Protein AF-A0A3C0TNF0-F1 (afdb_monomer)

Solvent-accessible surface area (backbone atoms only — not comparable to full-atom values): 18730 Å² total; per-residue (Å²): 136,81,62,74,70,63,64,58,60,58,37,74,55,38,52,42,43,53,38,39,49,53,53,44,69,65,64,70,86,68,88,58,66,47,87,30,51,55,50,75,65,44,59,66,71,57,41,68,71,76,40,62,67,63,32,45,40,51,48,54,82,39,88,80,59,25,35,91,81,64,51,79,45,33,47,36,52,34,24,51,52,41,6,62,68,67,65,32,75,41,35,42,85,32,64,74,20,42,46,49,38,36,25,27,56,43,41,42,74,40,41,68,70,38,32,29,38,31,40,63,81,52,57,72,40,47,58,52,10,33,64,74,27,43,33,39,77,44,75,45,70,45,46,70,40,83,87,78,72,38,76,60,37,48,40,61,66,56,50,49,54,51,47,69,75,40,69,77,34,50,31,39,39,42,53,38,32,32,98,70,20,36,21,38,47,47,48,62,43,40,54,57,39,48,76,62,71,24,40,38,37,34,45,18,41,75,34,73,63,26,78,46,37,91,91,39,42,84,31,56,48,84,34,61,37,38,32,37,26,18,20,31,33,76,80,50,74,21,44,86,39,14,15,37,32,35,31,34,79,79,89,50,61,68,64,45,37,51,54,40,42,53,73,72,46,68,94,77,57,55,44,55,34,48,30,25,45,35,49,27,44,22,45,40,65,75,42,25,47,65,55,45,56,52,46,41,50,52,33,51,55,47,42,56,55,45,49,70,38,88,36,37,40,51,66,52,54,69,60,38,41,76,71,61,28,65,36,38,38,61,71,42,84,44,69,47,44,65,65,65,79,44,52,70,66,56,53,54,48,46,49,65,71,79,70,110

Secondary structure (DSSP, 8-state):
---HHHHHHHTT--HHHHHHHHHHHTT----SS-TTGGGTSS-HHHHHHH-THHHHS---SBTTTB-TTS--SHHHHHHHHHHHHHT-SEEEEESSHHHHHHHHHHHHH--TT-EEEEETT--HHHHHHHHHHT-EEEEEPPPEETTTTEE----HHHHHHHHHH-TT--EEEEESS-TTSEE--HHHHHHHHHTTT-EEEEE-TT-TTGGG-TTSPPPHHHHT-SEEEE-HHHHSSPPTT-EEEEE-SSSS-HHHHHHHHHHHS-SS--HHHHHHHHHHHHHHHHHHHHHHHHHHHHHHHHHHHHHTSTT-EE--HHHHHHTT-SEE-TT---EE-GGGT--HHHHHHHHHHH--

Sequence (356 aa):
MTLPSQLEDEQFRTPLFDAMVNLAESRKVSFHTPGHKSGKGISTRFRKFVGPRIFSIDLTTLDEVDSLQNPSGVIKEAQELAARACGADRSYFLVNGTTVGNHAMVASATGPGDRVLVARNCHRSVLTGLIVSGAQPVFFHPVFDHDLKLTLNVTLEAVTAALDAHPDAKALLVTSPNYYGLCADLPKIISSAHGRGMVVLVDEAHGPHLKFHPKLPRCALDAGADLCVQSTHKIVGGMTQASMLHAREGRVDVDDITNTLKLLQTTSPSYILMASLDLARMQMATEGKKLLDKTIKLAEDARTKIRAIPGLACFATEQARAAGMADMDVTKLTITVSGLGLSGYQVSQILNTDYD

Nearest PDB structures (foldseek):
  6q6i-assembly1_A  TM=8.746E-01  e=2.126E-19  Pseudomonas aeruginosa
  7p9b-assembly1_A  TM=8.162E-01  e=1.904E-19  Providencia stuartii
  3n75-assembly1_A  TM=8.298E-01  e=4.115E-19  Escherichia coli K-12
  4lnj-assembly1_A  TM=6.694E-01  e=2.064E-10  Escherichia coli WV_060327
  3wlx-assembly1_B  TM=6.554E-01  e=3.061E-09  Escherichia coli K-12

pLDDT: mean 94.59, std 9.02, range [29.3, 98.88]

Structure (mmCIF, N/CA/C/O backbone):
data_AF-A0A3C0TNF0-F1
#
_entry.id   AF-A0A3C0TNF0-F1
#
loop_
_atom_site.group_PDB
_atom_site.id
_atom_site.type_symbol
_atom_site.label_atom_id
_atom_site.label_alt_id
_atom_site.label_comp_id
_atom_site.label_asym_id
_atom_site.label_entity_id
_atom_site.label_seq_id
_atom_site.pdbx_PDB_ins_code
_atom_site.Cartn_x
_atom_site.Cartn_y
_atom_site.Cartn_z
_atom_site.occupancy
_atom_site.B_iso_or_equiv
_atom_site.auth_seq_id
_atom_site.auth_comp_id
_atom_site.auth_asym_id
_atom_site.auth_atom_id
_atom_site.pdbx_PDB_model_num
ATOM 1 N N . MET A 1 1 ? -30.176 1.052 -8.797 1.00 33.81 1 MET A N 1
ATOM 2 C CA . MET A 1 1 ? -29.362 1.830 -9.753 1.00 33.81 1 MET A CA 1
ATOM 3 C C . MET A 1 1 ? -29.226 3.238 -9.206 1.00 33.81 1 MET A C 1
ATOM 5 O O . MET A 1 1 ? -30.093 4.067 -9.438 1.00 33.81 1 MET A O 1
ATOM 9 N N . THR A 1 2 ? -28.202 3.481 -8.398 1.00 29.30 2 THR A N 1
ATOM 10 C CA . THR A 1 2 ? -27.793 4.831 -7.996 1.00 29.30 2 THR A CA 1
ATOM 11 C C . THR A 1 2 ? -27.058 5.473 -9.172 1.00 29.30 2 THR A C 1
ATOM 13 O O . THR A 1 2 ? -26.280 4.807 -9.854 1.00 29.30 2 THR A O 1
ATOM 16 N N . LEU A 1 3 ? -27.382 6.731 -9.469 1.00 31.55 3 LEU A N 1
ATOM 17 C CA . LEU A 1 3 ? -26.863 7.467 -10.622 1.00 31.55 3 LEU A CA 1
ATOM 18 C C . LEU A 1 3 ? -25.330 7.621 -10.510 1.00 31.55 3 LEU A C 1
ATOM 20 O O . LEU A 1 3 ? -24.865 8.094 -9.472 1.00 31.55 3 LEU A O 1
ATOM 24 N N . PRO A 1 4 ? -24.546 7.283 -11.554 1.00 42.59 4 PRO A N 1
ATOM 25 C CA . PRO A 1 4 ? -23.083 7.403 -11.549 1.00 42.59 4 PRO A CA 1
ATOM 26 C C . PRO A 1 4 ? -22.560 8.797 -11.166 1.00 42.59 4 PRO A C 1
ATOM 28 O O . PRO A 1 4 ? -21.477 8.903 -10.609 1.00 42.59 4 PRO A O 1
ATOM 31 N N . SER A 1 5 ? -23.347 9.856 -11.398 1.00 49.47 5 SER A N 1
ATOM 32 C CA . SER A 1 5 ? -22.956 11.242 -11.117 1.00 49.47 5 SER A CA 1
ATOM 33 C C . SER A 1 5 ? -22.946 11.612 -9.629 1.00 49.47 5 SER A C 1
ATOM 35 O O . SER A 1 5 ? -22.150 12.444 -9.226 1.00 49.47 5 SER A O 1
ATOM 37 N N . GLN A 1 6 ? -23.790 11.000 -8.789 1.00 45.59 6 GLN A N 1
ATOM 38 C CA . GLN A 1 6 ? -23.799 11.297 -7.344 1.00 45.59 6 GLN A CA 1
ATOM 39 C C . GLN A 1 6 ? -22.625 10.638 -6.605 1.00 45.59 6 GLN A C 1
ATOM 41 O O . GLN A 1 6 ? -22.160 11.154 -5.592 1.00 45.59 6 GLN A O 1
ATOM 46 N N . LEU A 1 7 ? -22.135 9.505 -7.119 1.00 50.16 7 LEU A N 1
ATOM 47 C CA . LEU A 1 7 ? -20.996 8.776 -6.553 1.00 50.16 7 LEU A CA 1
ATOM 48 C C . LEU A 1 7 ? -19.659 9.496 -6.791 1.00 50.16 7 LEU A C 1
ATOM 50 O O . LEU A 1 7 ? -18.749 9.354 -5.975 1.00 50.16 7 LEU A O 1
ATOM 54 N N . GLU A 1 8 ? -19.539 10.268 -7.877 1.00 61.47 8 GLU A N 1
ATOM 55 C CA . GLU A 1 8 ? -18.355 11.093 -8.159 1.00 61.47 8 GLU A CA 1
ATOM 56 C C . GLU A 1 8 ? -18.290 12.332 -7.248 1.00 61.47 8 GLU A C 1
ATOM 58 O O . GLU A 1 8 ? -17.212 12.664 -6.755 1.00 61.47 8 GLU A O 1
ATOM 63 N N . ASP A 1 9 ? -19.430 12.957 -6.931 1.00 77.50 9 ASP A N 1
ATOM 64 C CA . ASP A 1 9 ? -19.472 14.167 -6.096 1.00 77.50 9 ASP A CA 1
ATOM 65 C C . ASP A 1 9 ? -19.059 13.905 -4.636 1.00 77.50 9 ASP A C 1
ATOM 67 O O . ASP A 1 9 ? -18.359 14.714 -4.023 1.00 77.50 9 ASP A O 1
ATOM 71 N N . GLU A 1 10 ? -19.425 12.751 -4.065 1.00 92.56 10 GLU A N 1
ATOM 72 C CA . GLU A 1 10 ? -19.020 12.396 -2.697 1.00 92.56 10 GLU A CA 1
ATOM 73 C C . GLU A 1 10 ? -17.503 12.252 -2.544 1.00 92.56 10 GLU A C 1
ATOM 75 O O . GLU A 1 10 ? -16.964 12.516 -1.467 1.00 92.56 10 GLU A O 1
ATOM 80 N N . GLN A 1 11 ? -16.800 11.857 -3.609 1.00 96.12 11 GLN A N 1
ATOM 81 C CA . GLN A 1 11 ? -15.357 11.647 -3.560 1.00 96.12 11 GLN A CA 1
ATOM 82 C C . GLN A 1 11 ? -14.567 12.947 -3.389 1.00 96.12 11 GLN A C 1
ATOM 84 O O . GLN A 1 11 ? -13.418 12.876 -2.966 1.00 96.12 11 GLN A O 1
ATOM 89 N N . PHE A 1 12 ? -15.162 14.123 -3.612 1.00 97.25 12 PHE A N 1
ATOM 90 C CA . PHE A 1 12 ? -14.529 15.412 -3.302 1.00 97.25 12 PHE A CA 1
ATOM 91 C C . PHE A 1 12 ? -14.469 15.726 -1.805 1.00 97.25 12 PHE A C 1
ATOM 93 O O . PHE A 1 12 ? -13.709 16.600 -1.393 1.00 97.25 12 PHE A O 1
ATOM 100 N N . ARG A 1 13 ? -15.261 15.036 -0.981 1.00 97.62 13 ARG A N 1
ATOM 101 C CA . ARG A 1 13 ? -15.315 15.281 0.463 1.00 97.62 13 ARG A CA 1
ATOM 102 C C . ARG A 1 13 ? -14.068 14.736 1.147 1.00 97.62 13 ARG A C 1
ATOM 104 O O . ARG A 1 13 ? -13.539 13.706 0.727 1.00 97.62 13 ARG A O 1
ATOM 111 N N . THR A 1 14 ? -13.650 15.372 2.238 1.00 98.25 14 THR A N 1
ATOM 112 C CA . THR A 1 14 ? -12.573 14.896 3.119 1.00 98.25 14 THR A CA 1
ATOM 113 C C . THR A 1 14 ? -13.029 14.944 4.575 1.00 98.25 14 THR A C 1
ATOM 115 O O . THR A 1 14 ? -12.596 15.819 5.326 1.00 98.25 14 THR A O 1
ATOM 118 N N . PRO A 1 15 ? -13.941 14.038 4.985 1.00 98.31 15 PRO A N 1
ATOM 119 C CA . PRO A 1 15 ? -14.659 14.146 6.254 1.00 98.31 15 PRO A CA 1
ATOM 120 C C . PRO A 1 15 ? -13.749 14.314 7.470 1.00 98.31 15 PRO A C 1
ATOM 122 O O . PRO A 1 15 ? -14.036 15.123 8.353 1.00 98.31 15 PRO A O 1
ATOM 125 N N . LEU A 1 16 ? -12.637 13.574 7.512 1.00 98.44 16 LEU A N 1
ATOM 126 C CA . LEU A 1 16 ? -11.708 13.634 8.630 1.00 98.44 16 LEU A CA 1
ATOM 127 C C . LEU A 1 16 ? -10.913 14.938 8.602 1.00 98.44 16 LEU A C 1
ATOM 129 O O . LEU A 1 16 ? -10.830 15.631 9.616 1.00 98.44 16 LEU A O 1
ATOM 133 N N . PHE A 1 17 ? -10.333 15.287 7.452 1.00 98.12 17 PHE A N 1
ATOM 134 C CA . PHE A 1 17 ? -9.544 16.512 7.345 1.00 98.12 17 PHE A CA 1
ATOM 135 C C . PHE A 1 17 ? -10.393 17.762 7.617 1.00 98.12 17 PHE A C 1
ATOM 137 O O . PHE A 1 17 ? -9.971 18.630 8.383 1.00 98.12 17 PHE A O 1
ATOM 144 N N . ASP A 1 18 ? -11.608 17.822 7.072 1.00 97.94 18 ASP A N 1
ATOM 145 C CA . ASP A 1 18 ? -12.535 18.940 7.260 1.00 97.94 18 ASP A CA 1
ATOM 146 C C . ASP A 1 18 ? -12.920 19.085 8.738 1.00 97.94 18 ASP A C 1
ATOM 148 O O . ASP A 1 18 ? -12.891 20.189 9.287 1.00 97.94 18 ASP A O 1
ATOM 152 N N . ALA A 1 19 ? -13.204 17.975 9.430 1.00 97.31 19 ALA A N 1
ATOM 153 C CA . ALA A 1 19 ? -13.480 17.984 10.866 1.00 97.31 19 ALA A CA 1
ATOM 154 C C . ALA A 1 19 ? -12.284 18.486 11.691 1.00 97.31 19 ALA A C 1
ATOM 156 O O . ALA A 1 19 ? -12.452 19.303 12.601 1.00 97.31 19 ALA A O 1
ATOM 157 N N . MET A 1 20 ? -11.065 18.065 11.342 1.00 96.00 20 MET A N 1
ATOM 158 C CA . MET A 1 20 ? -9.840 18.530 11.998 1.00 96.00 20 MET A CA 1
ATOM 159 C C . MET A 1 20 ? -9.607 20.033 11.791 1.00 96.00 20 MET A C 1
ATOM 161 O O . MET A 1 20 ? -9.229 20.730 12.737 1.00 96.00 20 MET A O 1
ATOM 165 N N . VAL A 1 21 ? -9.847 20.548 10.580 1.00 95.56 21 VAL A N 1
ATOM 166 C CA . VAL A 1 21 ? -9.749 21.984 10.273 1.00 95.56 21 VAL A CA 1
ATOM 167 C C . VAL A 1 21 ? -10.797 22.771 11.055 1.00 95.56 21 VAL A C 1
ATOM 169 O O . VAL A 1 21 ? -10.440 23.723 11.750 1.00 95.56 21 VAL A O 1
ATOM 172 N N . ASN A 1 22 ? -12.057 22.336 11.034 1.00 95.06 22 ASN A N 1
ATOM 173 C CA . ASN A 1 22 ? -13.143 22.979 11.776 1.00 95.06 22 ASN A CA 1
ATOM 174 C C . ASN A 1 22 ? -12.843 23.042 13.282 1.00 95.06 22 ASN A C 1
ATOM 176 O O . ASN A 1 22 ? -13.028 24.081 13.924 1.00 95.06 22 ASN A O 1
ATOM 180 N N . LEU A 1 23 ? -12.316 21.955 13.857 1.00 92.81 23 LEU A N 1
ATOM 181 C CA . LEU A 1 23 ? -11.914 21.933 15.260 1.00 92.81 23 LEU A CA 1
ATOM 182 C C . LEU A 1 23 ? -10.762 22.909 15.534 1.00 92.81 23 LEU A C 1
ATOM 184 O O . LEU A 1 23 ? -10.829 23.675 16.500 1.00 92.81 23 LEU A O 1
ATOM 188 N N . ALA A 1 24 ? -9.736 22.936 14.681 1.00 91.56 24 ALA A N 1
ATOM 189 C CA . ALA A 1 24 ? -8.620 23.871 14.808 1.00 91.56 24 ALA A CA 1
ATOM 190 C C . ALA A 1 24 ? -9.074 25.344 14.726 1.00 91.56 24 ALA A C 1
ATOM 192 O O . ALA A 1 24 ? -8.573 26.196 15.468 1.00 91.56 24 ALA A O 1
ATOM 193 N N . GLU A 1 25 ? -10.048 25.650 13.867 1.00 91.88 25 GLU A N 1
ATOM 194 C CA . GLU A 1 25 ? -10.593 26.998 13.678 1.00 91.88 25 GLU A CA 1
ATOM 195 C C . GLU A 1 25 ? -11.546 27.438 14.793 1.00 91.88 25 GLU A C 1
ATOM 197 O O . GLU A 1 25 ? -11.619 28.631 15.092 1.00 91.88 25 GLU A O 1
ATOM 202 N N . SER A 1 26 ? -12.183 26.495 15.494 1.00 88.81 26 SER A N 1
ATOM 203 C CA . SER A 1 26 ? -13.026 26.788 16.663 1.00 88.81 26 SER A CA 1
ATOM 204 C C . SER A 1 26 ? -12.258 27.387 17.856 1.00 88.81 26 SER A C 1
ATOM 206 O O . SER A 1 26 ? -12.868 27.884 18.802 1.00 88.81 26 SER A O 1
ATOM 208 N N . ARG A 1 27 ? -10.913 27.353 17.827 1.00 77.44 27 ARG A N 1
ATOM 209 C CA . ARG A 1 27 ? -10.001 27.901 18.854 1.00 77.44 27 ARG A CA 1
ATOM 210 C C . ARG A 1 27 ? -10.304 27.431 20.283 1.00 77.44 27 ARG A C 1
ATOM 212 O O . ARG A 1 27 ? -9.983 28.137 21.244 1.00 77.44 27 ARG A O 1
ATOM 219 N N . LYS A 1 28 ? -10.867 26.228 20.444 1.00 80.75 28 LYS A N 1
ATOM 220 C CA . LYS A 1 28 ? -11.059 25.606 21.761 1.00 80.75 28 LYS A CA 1
ATOM 221 C C . LYS A 1 28 ? -9.717 25.478 22.485 1.00 80.75 28 LYS A C 1
ATOM 223 O O . LYS A 1 28 ? -8.710 25.047 21.919 1.00 80.75 28 LYS A O 1
ATOM 228 N N . VAL A 1 29 ? -9.692 25.853 23.762 1.00 80.50 29 VAL A N 1
ATOM 229 C CA . VAL A 1 29 ? -8.511 25.652 24.607 1.00 80.50 29 VAL A CA 1
ATOM 230 C C . VAL A 1 29 ? -8.450 24.177 24.988 1.00 80.50 29 VAL A C 1
ATOM 232 O O . VAL A 1 29 ? -9.227 23.717 25.818 1.00 80.50 29 VAL A O 1
ATOM 235 N N . SER A 1 30 ? -7.529 23.429 24.378 1.00 78.12 30 SER A N 1
ATOM 236 C CA . SER A 1 30 ? -7.342 22.017 24.711 1.00 78.12 30 SER A CA 1
ATOM 237 C C . SER A 1 30 ? -6.564 21.855 26.017 1.00 78.12 30 SER A C 1
ATOM 239 O O . SER A 1 30 ? -5.402 22.261 26.126 1.00 78.12 30 SER A O 1
ATOM 241 N N . PHE A 1 31 ? -7.199 21.209 26.995 1.00 85.31 31 PHE A N 1
ATOM 242 C CA . PHE A 1 31 ? -6.529 20.673 28.181 1.00 85.31 31 PHE A CA 1
ATOM 243 C C . PHE A 1 31 ? -6.115 19.200 28.003 1.00 85.31 31 PHE A C 1
ATOM 245 O O . PHE A 1 31 ? -5.346 18.690 28.818 1.00 85.31 31 PHE A O 1
ATOM 252 N N . HIS A 1 32 ? -6.502 18.556 26.898 1.00 85.25 32 HIS A N 1
ATOM 253 C CA . HIS A 1 32 ? -6.174 17.167 26.560 1.00 85.25 32 HIS A CA 1
ATOM 254 C C . HIS A 1 32 ? -4.735 17.000 26.042 1.00 85.25 32 HIS A C 1
ATOM 256 O O . HIS A 1 32 ? -3.983 17.968 25.877 1.00 85.25 32 HIS A O 1
ATOM 262 N N . THR A 1 33 ? -4.322 15.757 25.802 1.00 87.75 33 THR A N 1
ATOM 263 C CA . THR A 1 33 ? -3.168 15.436 24.949 1.00 87.75 33 THR A CA 1
ATOM 264 C C . THR A 1 33 ? -3.344 16.026 23.540 1.00 87.75 33 THR A C 1
ATOM 266 O O . THR A 1 33 ? -4.476 16.284 23.130 1.00 87.75 33 THR A O 1
ATOM 269 N N . PRO A 1 34 ? -2.258 16.244 22.775 1.00 91.88 34 PRO A N 1
ATOM 270 C CA . PRO A 1 34 ? -0.838 16.075 23.117 1.00 91.88 34 PRO A CA 1
ATOM 271 C C . PRO A 1 34 ? -0.239 17.212 23.974 1.00 91.88 34 PRO A C 1
ATOM 273 O O . PRO A 1 34 ? -0.749 18.332 24.057 1.00 91.88 34 PRO A O 1
ATOM 276 N N . GLY A 1 35 ? 0.893 16.924 24.628 1.00 93.12 35 GLY A N 1
ATOM 277 C CA . GLY A 1 35 ? 1.539 17.811 25.610 1.00 93.12 35 GLY A CA 1
ATOM 278 C C . GLY A 1 35 ? 2.014 19.163 25.066 1.00 93.12 35 GLY A C 1
ATOM 279 O O . GLY A 1 35 ? 2.154 20.110 25.834 1.00 93.12 35 GLY A O 1
ATOM 280 N N . HIS A 1 36 ? 2.196 19.304 23.750 1.00 93.81 36 HIS A N 1
ATOM 281 C CA . HIS A 1 36 ? 2.562 20.586 23.149 1.00 93.81 36 HIS A CA 1
ATOM 282 C C . HIS A 1 36 ? 1.402 21.590 23.072 1.00 93.81 36 HIS A C 1
ATOM 284 O O . HIS A 1 36 ? 1.645 22.738 22.695 1.00 93.81 36 HIS A O 1
ATOM 290 N N . LYS A 1 37 ? 0.161 21.200 23.405 1.00 92.62 37 LYS A N 1
ATOM 291 C CA . LYS A 1 37 ? -1.013 22.092 23.510 1.00 92.62 37 LYS A CA 1
ATOM 292 C C . LYS A 1 37 ? -1.183 22.993 22.283 1.00 92.62 37 LYS A C 1
ATOM 294 O O . LYS A 1 37 ? -1.033 24.215 22.358 1.00 92.62 37 LYS A O 1
ATOM 299 N N . SER A 1 38 ? -1.382 22.366 21.126 1.00 91.12 38 SER A N 1
ATOM 300 C CA . SER A 1 38 ? -1.487 23.042 19.823 1.00 91.12 38 SER A CA 1
ATOM 301 C C . SER A 1 38 ? -0.267 23.904 19.455 1.00 91.12 38 SER A C 1
ATOM 303 O O . SER A 1 38 ? -0.364 24.900 18.742 1.00 91.12 38 SER A O 1
ATOM 305 N N . GLY A 1 39 ? 0.910 23.542 19.976 1.00 92.88 39 GLY A N 1
ATOM 306 C CA . GLY A 1 39 ? 2.202 24.134 19.621 1.00 92.88 39 GLY A CA 1
ATOM 307 C C . GLY A 1 39 ? 2.688 25.197 20.607 1.00 92.88 39 GLY A C 1
ATOM 308 O O . GLY A 1 39 ? 3.733 25.796 20.377 1.00 92.88 39 GLY A O 1
ATOM 309 N N . LYS A 1 40 ? 1.972 25.441 21.710 1.00 92.31 40 LYS A N 1
ATOM 310 C CA . LYS A 1 40 ? 2.414 26.359 22.775 1.00 92.31 40 LYS A CA 1
ATOM 311 C C . LYS A 1 40 ? 3.596 25.807 23.575 1.00 92.31 40 LYS A C 1
ATOM 313 O O . LYS A 1 40 ? 4.466 26.571 23.968 1.00 92.31 40 LYS A O 1
ATOM 318 N N . GLY A 1 41 ? 3.616 24.494 23.799 1.00 93.81 41 GLY A N 1
ATOM 319 C CA . GLY A 1 41 ? 4.665 23.790 24.542 1.00 93.81 41 GLY A CA 1
ATOM 320 C C . GLY A 1 41 ? 5.743 23.147 23.666 1.00 93.81 41 GLY A C 1
ATOM 321 O O . GLY A 1 41 ? 6.595 22.440 24.192 1.00 93.81 41 GLY A O 1
ATOM 322 N N . ILE A 1 42 ? 5.702 23.333 22.340 1.00 95.75 42 ILE A N 1
ATOM 323 C CA . ILE A 1 42 ? 6.717 22.777 21.431 1.00 95.75 42 ILE A CA 1
ATOM 324 C C . ILE A 1 42 ? 7.917 23.724 21.306 1.00 95.75 42 ILE A C 1
ATOM 326 O O . ILE A 1 42 ? 7.795 24.932 21.503 1.00 95.75 42 ILE A O 1
ATOM 330 N N . SER A 1 43 ? 9.075 23.189 20.909 1.00 97.12 43 SER A N 1
ATOM 331 C CA . SER A 1 43 ? 10.261 23.993 20.591 1.00 97.12 43 SER A CA 1
ATOM 332 C C . SER A 1 43 ? 9.944 25.107 19.589 1.00 97.12 43 SER A C 1
ATOM 334 O O . SER A 1 43 ? 9.487 24.854 18.470 1.00 97.12 43 SER A O 1
ATOM 336 N N . THR A 1 44 ? 10.275 26.347 19.951 1.00 96.69 44 THR A N 1
ATOM 337 C CA . THR A 1 44 ? 10.090 27.521 19.087 1.00 96.69 44 THR A CA 1
ATOM 338 C C . THR A 1 44 ? 10.821 27.379 17.752 1.00 96.69 44 THR A C 1
ATOM 340 O O . THR A 1 44 ? 10.306 27.829 16.729 1.00 96.69 44 THR A O 1
ATOM 343 N N . ARG A 1 45 ? 11.994 26.725 17.730 1.00 97.75 45 ARG A N 1
ATOM 344 C CA . ARG A 1 45 ? 12.742 26.459 16.489 1.00 97.75 45 ARG A CA 1
ATOM 345 C C . ARG A 1 45 ? 11.928 25.579 15.543 1.00 97.75 45 ARG A C 1
ATOM 347 O O . ARG A 1 45 ? 11.809 25.903 14.367 1.00 97.75 45 ARG A O 1
ATOM 354 N N . PHE A 1 46 ? 11.326 24.513 16.070 1.00 97.06 46 PHE A N 1
ATOM 355 C CA . PHE A 1 46 ? 10.513 23.593 15.279 1.00 97.06 46 PHE A CA 1
ATOM 356 C C . PHE A 1 46 ? 9.226 24.260 14.785 1.00 97.06 46 PHE A C 1
ATOM 358 O O . PHE A 1 46 ? 8.907 24.194 13.600 1.00 97.06 46 PHE A O 1
ATOM 365 N N . ARG A 1 47 ? 8.544 25.003 15.667 1.00 95.88 47 ARG A N 1
ATOM 366 C CA . ARG A 1 47 ? 7.319 25.733 15.316 1.00 95.88 47 ARG A CA 1
ATOM 367 C C . ARG A 1 47 ? 7.528 26.763 14.210 1.00 95.88 47 ARG A C 1
ATOM 369 O O . ARG A 1 47 ? 6.667 26.899 13.347 1.00 95.88 47 ARG A O 1
ATOM 376 N N . LYS A 1 48 ? 8.649 27.490 14.240 1.00 96.75 48 LYS A N 1
ATOM 377 C CA . LYS A 1 48 ? 9.000 28.466 13.199 1.00 96.75 48 LYS A CA 1
ATOM 378 C C . LYS A 1 48 ? 9.321 27.801 11.862 1.00 96.75 48 LYS A C 1
ATOM 380 O O . LYS A 1 48 ? 8.992 28.373 10.835 1.00 96.75 48 LYS A O 1
ATOM 385 N N . PHE A 1 49 ? 9.949 26.626 11.886 1.00 97.56 49 PHE A N 1
ATOM 386 C CA . PHE A 1 49 ? 10.350 25.917 10.673 1.00 97.56 49 PHE A CA 1
ATOM 387 C C . PHE A 1 49 ? 9.164 25.268 9.948 1.00 97.56 49 PHE A C 1
ATOM 389 O O . PHE A 1 49 ? 8.982 25.501 8.761 1.00 97.56 49 PHE A O 1
ATOM 396 N N . VAL A 1 50 ? 8.339 24.486 10.656 1.00 95.94 50 VAL A N 1
ATOM 397 C CA . VAL A 1 50 ? 7.210 23.759 10.033 1.00 95.94 50 VAL A CA 1
ATOM 398 C C . VAL A 1 50 ? 5.964 24.633 9.886 1.00 95.94 50 VAL A C 1
ATOM 400 O O . VAL A 1 50 ? 5.116 24.401 9.030 1.00 95.94 50 VAL A O 1
ATOM 403 N N . GLY A 1 51 ? 5.850 25.666 10.716 1.00 96.00 51 GLY A N 1
ATOM 404 C CA . GLY A 1 51 ? 4.684 26.532 10.773 1.00 96.00 51 GLY A CA 1
ATOM 405 C C . GLY A 1 51 ? 3.663 26.082 11.827 1.00 96.00 51 GLY A C 1
ATOM 406 O O . GLY A 1 51 ? 3.584 24.913 12.196 1.00 96.00 51 GLY A O 1
ATOM 407 N N . PRO A 1 52 ? 2.857 27.014 12.361 1.00 92.12 52 PRO A N 1
ATOM 408 C CA . PRO A 1 52 ? 2.015 26.758 13.528 1.00 92.12 52 PRO A CA 1
ATOM 409 C C . PRO A 1 52 ? 0.790 25.872 13.251 1.00 92.12 52 PRO A C 1
ATOM 411 O O . PRO A 1 52 ? 0.281 25.267 14.190 1.00 92.12 52 PRO A O 1
ATOM 414 N N . ARG A 1 53 ? 0.310 25.798 11.999 1.00 93.25 53 ARG A N 1
ATOM 415 C CA . ARG A 1 53 ? -0.941 25.101 11.645 1.00 93.25 53 ARG A CA 1
ATOM 416 C C . ARG A 1 53 ? -0.852 23.580 11.762 1.00 93.25 53 ARG A C 1
ATOM 418 O O . ARG A 1 53 ? -1.855 22.951 12.069 1.00 93.25 53 ARG A O 1
ATOM 425 N N . ILE A 1 54 ? 0.329 22.984 11.582 1.00 94.56 54 ILE A N 1
ATOM 426 C CA . ILE A 1 54 ? 0.475 21.530 11.743 1.00 94.56 54 ILE A CA 1
ATOM 427 C C . ILE A 1 54 ? 0.141 21.101 13.177 1.00 94.56 54 ILE A C 1
ATOM 429 O O . ILE A 1 54 ? -0.553 20.119 13.394 1.00 94.56 54 ILE A O 1
ATOM 433 N N . PHE A 1 55 ? 0.545 21.905 14.164 1.00 94.12 55 PHE A N 1
ATOM 434 C CA . PHE A 1 55 ? 0.320 21.603 15.574 1.00 94.12 55 PHE A CA 1
ATOM 435 C C . PHE A 1 55 ? -1.131 21.821 15.995 1.00 94.12 55 PHE A C 1
ATOM 437 O O . PHE A 1 55 ? -1.542 21.264 17.006 1.00 94.12 55 PHE A O 1
ATOM 444 N N . SER A 1 56 ? -1.907 22.638 15.274 1.00 91.88 56 SER A N 1
ATOM 445 C CA . SER A 1 56 ? -3.337 22.796 15.568 1.00 91.88 56 SER A CA 1
ATOM 446 C C . SER A 1 56 ? -4.173 21.605 15.109 1.00 91.88 56 SER A C 1
ATOM 448 O O . SER A 1 56 ? -5.272 21.434 15.618 1.00 91.88 56 SER A O 1
ATOM 450 N N . ILE A 1 57 ? -3.644 20.793 14.190 1.00 93.00 57 ILE A N 1
ATOM 451 C CA . ILE A 1 57 ? -4.284 19.566 13.703 1.00 93.00 57 ILE A CA 1
ATOM 452 C C . ILE A 1 57 ? -3.576 18.290 14.197 1.00 93.00 57 ILE A C 1
ATOM 454 O O . ILE A 1 57 ? -3.993 17.187 13.856 1.00 93.00 57 ILE A O 1
ATOM 458 N N . ASP A 1 58 ? -2.531 18.421 15.021 1.00 94.56 58 ASP A N 1
ATOM 459 C CA . ASP A 1 58 ? -1.976 17.303 15.788 1.00 94.56 58 ASP A CA 1
ATOM 460 C C . ASP A 1 58 ? -2.853 17.070 17.021 1.00 94.56 58 ASP A C 1
ATOM 462 O O . ASP A 1 58 ? -2.697 17.702 18.073 1.00 94.56 58 ASP A O 1
ATOM 466 N N . LEU A 1 59 ? -3.873 16.245 16.815 1.00 90.56 59 LEU A N 1
ATOM 467 C CA . LEU A 1 59 ? -4.962 16.022 17.751 1.00 90.56 59 LEU A CA 1
ATOM 468 C C . LEU A 1 59 ? -4.831 14.661 18.431 1.00 90.56 59 LEU A C 1
ATOM 470 O O . LEU A 1 59 ? -4.083 13.779 18.015 1.00 90.56 59 LEU A O 1
ATOM 474 N N . THR A 1 60 ? -5.584 14.509 19.511 1.00 89.12 60 THR A N 1
ATOM 475 C CA . THR A 1 60 ? -5.829 13.222 20.158 1.00 89.12 60 THR A CA 1
ATOM 476 C C . THR A 1 60 ? -7.252 12.767 19.843 1.00 89.12 60 THR A C 1
ATOM 478 O O . THR A 1 60 ? -7.990 13.478 19.164 1.00 89.12 60 THR A O 1
ATOM 481 N N . THR A 1 61 ? -7.645 11.599 20.342 1.00 89.62 61 THR A N 1
ATOM 482 C CA . THR A 1 61 ? -9.024 11.119 20.222 1.00 89.62 61 THR A CA 1
ATOM 483 C C . THR A 1 61 ? -9.977 12.065 20.946 1.00 89.62 61 THR A C 1
ATOM 485 O O . THR A 1 61 ? -9.895 12.220 22.165 1.00 89.62 61 THR A O 1
ATOM 488 N N . LEU A 1 62 ? -10.852 12.705 20.174 1.00 89.12 62 LEU A N 1
ATOM 489 C CA . LEU A 1 62 ? -11.897 13.621 20.626 1.00 89.12 62 LEU A CA 1
ATOM 490 C C . LEU A 1 62 ? -13.178 13.294 19.859 1.00 89.12 62 LEU A C 1
ATOM 492 O O . LEU A 1 62 ? -13.108 12.856 18.710 1.00 89.12 62 LEU A O 1
ATOM 496 N N . ASP A 1 63 ? -14.332 13.551 20.468 1.00 88.00 63 ASP A N 1
ATOM 497 C CA . ASP A 1 63 ? -15.635 13.216 19.885 1.00 88.00 63 ASP A CA 1
ATOM 498 C C . ASP A 1 63 ? -15.829 13.847 18.494 1.00 88.00 63 ASP A C 1
ATOM 500 O O . ASP A 1 63 ? -16.415 13.231 17.608 1.00 88.00 63 ASP A O 1
ATOM 504 N N . GLU A 1 64 ? -15.287 15.049 18.265 1.00 91.19 64 GLU A N 1
ATOM 505 C CA . GLU A 1 64 ? -15.412 15.760 16.988 1.00 91.19 64 GLU A CA 1
ATOM 506 C C . GLU A 1 64 ? -14.605 15.146 15.835 1.00 91.19 64 GLU A C 1
ATOM 508 O O . GLU A 1 64 ? -14.911 15.417 14.675 1.00 91.19 64 GLU A O 1
ATOM 513 N N . VAL A 1 65 ? -13.566 14.358 16.133 1.00 92.50 65 VAL A N 1
ATOM 514 C CA . VAL A 1 65 ? -12.665 13.767 15.123 1.00 92.50 65 VAL A CA 1
ATOM 515 C C . VAL A 1 65 ? -12.629 12.240 15.162 1.00 92.50 65 VAL A C 1
ATOM 517 O O . VAL A 1 65 ? -11.848 11.640 14.427 1.00 92.50 65 VAL A O 1
ATOM 520 N N . ASP A 1 66 ? -13.531 11.623 15.934 1.00 95.62 66 ASP A N 1
ATOM 521 C CA . ASP A 1 66 ? -13.716 10.171 16.046 1.00 95.62 66 ASP A CA 1
ATOM 522 C C . ASP A 1 66 ? -12.497 9.451 16.667 1.00 95.62 66 ASP A C 1
ATOM 524 O O . ASP A 1 66 ? -11.564 10.075 17.168 1.00 95.62 66 ASP A O 1
ATOM 528 N N . SER A 1 67 ? -12.522 8.117 16.708 1.00 96.06 67 SER A N 1
ATOM 529 C CA . SER A 1 67 ? -11.436 7.270 17.208 1.00 96.06 67 SER A CA 1
ATOM 530 C C . SER A 1 67 ? -11.054 6.219 16.172 1.00 96.06 67 SER A C 1
ATOM 532 O O . SER A 1 67 ? -11.881 5.385 15.819 1.00 96.06 67 SER A O 1
ATOM 534 N N . LEU A 1 68 ? -9.783 6.163 15.745 1.00 96.38 68 LEU A N 1
ATOM 535 C CA . LEU A 1 68 ? -9.323 5.124 14.802 1.00 96.38 68 LEU A CA 1
ATOM 536 C C . LEU A 1 68 ? -9.524 3.699 15.344 1.00 96.38 68 LEU A C 1
ATOM 538 O O . LEU A 1 68 ? -9.709 2.758 14.581 1.00 96.38 68 LEU A O 1
ATOM 542 N N . GLN A 1 69 ? -9.472 3.536 16.667 1.00 93.81 69 GLN A N 1
ATOM 543 C CA . GLN A 1 69 ? -9.630 2.239 17.325 1.00 93.81 69 GLN A CA 1
ATOM 544 C C . GLN A 1 69 ? -11.079 1.739 17.278 1.00 93.81 69 GLN A C 1
ATOM 546 O O . GLN A 1 69 ? -11.313 0.538 17.370 1.00 93.81 69 GLN A O 1
ATOM 551 N N . ASN A 1 70 ? -12.058 2.635 17.140 1.00 93.75 70 ASN A N 1
ATOM 552 C CA . ASN A 1 70 ? -13.464 2.276 16.984 1.00 93.75 70 ASN A CA 1
ATOM 553 C C . ASN A 1 70 ? -14.199 3.338 16.147 1.00 93.75 70 ASN A C 1
ATOM 555 O O . ASN A 1 70 ? -14.958 4.127 16.717 1.00 93.75 70 ASN A O 1
ATOM 559 N N . PRO A 1 71 ? -13.956 3.388 14.823 1.00 95.69 71 PRO A N 1
ATOM 560 C CA . PRO A 1 71 ? -14.480 4.451 13.977 1.00 95.69 71 PRO A CA 1
ATOM 561 C C . PRO A 1 71 ? -16.004 4.391 13.892 1.00 95.69 71 PRO A C 1
ATOM 563 O O . PRO A 1 71 ? -16.579 3.363 13.525 1.00 95.69 71 PRO A O 1
ATOM 566 N N . SER A 1 72 ? -16.666 5.503 14.191 1.00 96.75 72 SER A N 1
ATOM 567 C CA . SER A 1 72 ? -18.132 5.609 14.178 1.00 96.75 72 SER A CA 1
ATOM 568 C C . SER A 1 72 ? -18.668 6.863 13.481 1.00 96.75 72 SER A C 1
ATOM 570 O O . SER A 1 72 ? -19.853 6.910 13.153 1.00 96.75 72 SER A O 1
ATOM 572 N N . GLY A 1 73 ? -17.800 7.837 13.202 1.00 97.75 73 GLY A N 1
ATOM 573 C CA . GLY A 1 73 ? -18.110 9.123 12.585 1.00 97.75 73 GLY A CA 1
ATOM 574 C C . GLY A 1 73 ? -17.181 9.428 11.410 1.00 97.75 73 GLY A C 1
ATOM 575 O O . GLY A 1 73 ? -17.150 8.693 10.425 1.00 97.75 73 GLY A O 1
ATOM 576 N N . VAL A 1 74 ? -16.427 10.528 11.493 1.00 98.25 74 VAL A N 1
ATOM 577 C CA . VAL A 1 74 ? -15.668 11.072 10.351 1.00 98.25 74 VAL A CA 1
ATOM 578 C C . VAL A 1 74 ? -14.551 10.152 9.851 1.00 98.25 74 VAL A C 1
ATOM 580 O O . VAL A 1 74 ? -14.281 10.121 8.652 1.00 98.25 74 VAL A O 1
ATOM 583 N N . ILE A 1 75 ? -13.933 9.354 10.732 1.00 98.56 75 ILE A N 1
ATOM 584 C CA . ILE A 1 75 ? -12.926 8.365 10.322 1.00 98.56 75 ILE A CA 1
ATOM 585 C C . ILE A 1 75 ? -13.608 7.213 9.578 1.00 98.56 75 ILE A C 1
ATOM 587 O O . ILE A 1 75 ? -13.130 6.804 8.519 1.00 98.56 75 ILE A O 1
ATOM 591 N N . LYS A 1 76 ? -14.747 6.723 10.091 1.00 98.50 76 LYS A N 1
ATOM 592 C CA . LYS A 1 76 ? -15.543 5.687 9.417 1.00 98.50 76 LYS A CA 1
ATOM 593 C C . LYS A 1 76 ? -15.955 6.142 8.018 1.00 98.50 76 LYS A C 1
ATOM 595 O O . LYS A 1 76 ? -15.750 5.408 7.057 1.00 98.50 76 LYS A O 1
ATOM 600 N N . GLU A 1 77 ? -16.465 7.363 7.894 1.00 98.56 77 GLU A N 1
ATOM 601 C CA . GLU A 1 77 ? -16.885 7.913 6.607 1.00 98.56 77 GLU A CA 1
ATOM 602 C C . GLU A 1 77 ? -15.714 8.042 5.615 1.00 98.56 77 GLU A C 1
ATOM 604 O O . GLU A 1 77 ? -15.831 7.640 4.456 1.00 98.56 77 GLU A O 1
ATOM 609 N N . ALA A 1 78 ? -14.555 8.532 6.068 1.00 98.75 78 ALA A N 1
ATOM 610 C CA . ALA A 1 78 ? -13.350 8.613 5.241 1.00 98.75 78 ALA A CA 1
ATOM 611 C C . ALA A 1 78 ? -12.867 7.223 4.773 1.00 98.75 78 ALA A C 1
ATOM 613 O O . ALA A 1 78 ? -12.492 7.041 3.610 1.00 98.75 78 ALA A O 1
ATOM 614 N N . GLN A 1 79 ? -12.922 6.218 5.653 1.00 98.75 79 GLN A N 1
ATOM 615 C CA . GLN A 1 79 ? -12.609 4.825 5.324 1.00 98.75 79 GLN A CA 1
ATOM 616 C C . GLN A 1 79 ? -13.611 4.213 4.332 1.00 98.75 79 GLN A C 1
ATOM 618 O O . GLN A 1 79 ? -13.210 3.481 3.426 1.00 98.75 79 GLN A O 1
ATOM 623 N N . GLU A 1 80 ? -14.900 4.529 4.446 1.00 98.69 80 GLU A N 1
ATOM 624 C CA . GLU A 1 80 ? -15.929 4.092 3.496 1.00 98.69 80 GLU A CA 1
ATOM 625 C C . GLU A 1 80 ? -15.744 4.733 2.113 1.00 98.69 80 GLU A C 1
ATOM 627 O O . GLU A 1 80 ? -15.872 4.047 1.096 1.00 98.69 80 GLU A O 1
ATOM 632 N N . LEU A 1 81 ? -15.379 6.020 2.049 1.00 98.62 81 LEU A N 1
ATOM 633 C CA . LEU A 1 81 ? -15.005 6.682 0.794 1.00 98.62 81 LEU A CA 1
ATOM 634 C C . LEU A 1 81 ? -13.777 6.022 0.155 1.00 98.62 81 LEU A C 1
ATOM 636 O O . LEU A 1 81 ? -13.757 5.826 -1.062 1.00 98.62 81 LEU A O 1
ATOM 640 N N . ALA A 1 82 ? -12.786 5.629 0.963 1.00 98.69 82 ALA A N 1
ATOM 641 C CA . ALA A 1 82 ? -11.618 4.884 0.498 1.00 98.69 82 ALA A CA 1
ATOM 642 C C . ALA A 1 82 ? -11.975 3.490 -0.033 1.00 98.69 82 ALA A C 1
ATOM 644 O O . ALA A 1 82 ? -11.486 3.098 -1.089 1.00 98.69 82 ALA A O 1
ATOM 645 N N . ALA A 1 83 ? -12.864 2.760 0.648 1.00 98.56 83 ALA A N 1
ATOM 646 C CA . ALA A 1 83 ? -13.380 1.474 0.174 1.00 98.56 83 ALA A CA 1
ATOM 647 C C . ALA A 1 83 ? -14.056 1.608 -1.195 1.00 98.56 83 ALA A C 1
ATOM 649 O O . ALA A 1 83 ? -13.687 0.897 -2.131 1.00 98.56 83 ALA A O 1
ATOM 650 N N . ARG A 1 84 ? -14.937 2.606 -1.354 1.00 98.00 84 ARG A N 1
ATOM 651 C CA . ARG A 1 84 ? -15.584 2.901 -2.641 1.00 98.00 84 ARG A CA 1
ATOM 652 C C . ARG A 1 84 ? -14.577 3.256 -3.738 1.00 98.00 84 ARG A C 1
ATOM 654 O O . ARG A 1 84 ? -14.683 2.724 -4.839 1.00 98.00 84 ARG A O 1
ATOM 661 N N . ALA A 1 85 ? -13.593 4.108 -3.444 1.00 97.56 85 ALA A N 1
ATOM 662 C CA . ALA A 1 85 ? -12.585 4.530 -4.420 1.00 97.56 85 ALA A CA 1
ATOM 663 C C . ALA A 1 85 ? -11.691 3.366 -4.892 1.00 97.56 85 ALA A C 1
ATOM 665 O O . ALA A 1 85 ? -11.381 3.261 -6.078 1.00 97.56 85 ALA A O 1
ATOM 666 N N . CYS A 1 86 ? -11.304 2.471 -3.978 1.00 96.75 86 CYS A N 1
ATOM 667 C CA . CYS A 1 86 ? -10.426 1.340 -4.284 1.00 96.75 86 CYS A CA 1
ATOM 668 C C . CYS A 1 86 ? -11.169 0.087 -4.786 1.00 96.75 86 CYS A C 1
ATOM 670 O O . CYS A 1 86 ? -10.525 -0.828 -5.296 1.00 96.75 86 CYS A O 1
ATOM 672 N N . GLY A 1 87 ? -12.502 0.029 -4.679 1.00 96.56 87 GLY A N 1
ATOM 673 C CA . GLY A 1 87 ? -13.292 -1.159 -5.032 1.00 96.56 87 GLY A CA 1
ATOM 674 C C . GLY A 1 87 ? -13.181 -2.293 -4.004 1.00 96.56 87 GLY A C 1
ATOM 675 O O . GLY A 1 87 ? -13.128 -3.469 -4.380 1.00 96.56 87 GLY A O 1
ATOM 676 N N . ALA A 1 88 ? -13.096 -1.923 -2.724 1.00 98.19 88 ALA A N 1
ATOM 677 C CA . ALA A 1 88 ? -13.089 -2.819 -1.571 1.00 98.19 88 ALA A CA 1
ATOM 678 C C . ALA A 1 88 ? -14.431 -2.755 -0.828 1.00 98.19 88 ALA A C 1
ATOM 680 O O . ALA A 1 88 ? -15.124 -1.739 -0.899 1.00 98.19 88 ALA A O 1
ATOM 681 N N . ASP A 1 89 ? -14.750 -3.789 -0.053 1.00 98.12 89 ASP A N 1
ATOM 682 C CA . ASP A 1 89 ? -15.905 -3.765 0.854 1.00 98.12 89 ASP A CA 1
ATOM 683 C C . ASP A 1 89 ? -15.568 -2.978 2.129 1.00 98.12 89 ASP A C 1
ATOM 685 O O . ASP A 1 89 ? -16.372 -2.184 2.626 1.00 98.12 89 ASP A O 1
ATOM 689 N N . ARG A 1 90 ? -14.326 -3.121 2.618 1.00 98.38 90 ARG A N 1
ATOM 690 C CA . ARG A 1 90 ? -13.770 -2.339 3.732 1.00 98.38 90 ARG A CA 1
ATOM 691 C C . ARG A 1 90 ? -12.381 -1.809 3.405 1.00 98.38 90 ARG A C 1
ATOM 693 O O . ARG A 1 90 ? -11.570 -2.491 2.785 1.00 98.38 90 ARG A O 1
ATOM 700 N N . SER A 1 91 ? -12.094 -0.603 3.886 1.00 98.75 91 SER A N 1
ATOM 701 C CA . SER A 1 91 ? -10.746 -0.030 3.905 1.00 98.75 91 SER A CA 1
ATOM 702 C C . SER A 1 91 ? -10.401 0.442 5.304 1.00 98.75 91 SER A C 1
ATOM 704 O O . SER A 1 91 ? -11.261 0.957 6.015 1.00 98.75 91 SER A O 1
ATOM 706 N N . TYR A 1 92 ? -9.133 0.318 5.673 1.00 98.81 92 TYR A N 1
ATOM 707 C CA . TYR A 1 92 ? -8.597 0.705 6.969 1.00 98.81 92 TYR A CA 1
ATOM 708 C C . TYR A 1 92 ? -7.435 1.668 6.788 1.00 98.81 92 TYR A C 1
ATOM 710 O O . TYR A 1 92 ? -6.506 1.394 6.025 1.00 98.81 92 TYR A O 1
ATOM 718 N N . PHE A 1 93 ? -7.474 2.788 7.506 1.00 98.81 93 PHE A N 1
ATOM 719 C CA . PHE A 1 93 ? -6.347 3.708 7.580 1.00 98.81 93 PHE A CA 1
ATOM 720 C C . PHE A 1 93 ? -5.280 3.151 8.515 1.00 98.81 93 PHE A C 1
ATOM 722 O O . PHE A 1 93 ? -5.579 2.726 9.631 1.00 98.81 93 PHE A O 1
ATOM 729 N N . LEU A 1 94 ? -4.031 3.168 8.051 1.00 98.75 94 LEU A N 1
ATOM 730 C CA . LEU A 1 94 ? -2.880 2.666 8.786 1.00 98.75 94 LEU A CA 1
ATOM 731 C C . LEU A 1 94 ? -1.872 3.790 9.015 1.00 98.75 94 LEU A C 1
ATOM 733 O O . LEU A 1 94 ? -1.366 4.388 8.061 1.00 98.75 94 LEU A O 1
ATOM 737 N N . VAL A 1 95 ? -1.531 4.033 10.281 1.00 97.75 95 VAL A N 1
ATOM 738 C CA . VAL A 1 95 ? -0.550 5.065 10.684 1.00 97.75 95 VAL A CA 1
ATOM 739 C C . VAL A 1 95 ? 0.803 4.485 11.113 1.00 97.75 95 VAL A C 1
ATOM 741 O O . VAL A 1 95 ? 1.761 5.221 11.327 1.00 97.75 95 VAL A O 1
ATOM 744 N N . ASN A 1 96 ? 0.909 3.157 11.202 1.00 97.88 96 ASN A N 1
ATOM 745 C CA . ASN A 1 96 ? 2.141 2.427 11.519 1.00 97.88 96 ASN A CA 1
ATOM 746 C C . ASN A 1 96 ? 2.810 1.821 10.260 1.00 97.88 96 ASN A C 1
ATOM 748 O O . ASN A 1 96 ? 3.626 0.902 10.363 1.00 97.88 96 ASN A O 1
ATOM 752 N N . GLY A 1 97 ? 2.486 2.338 9.067 1.00 97.81 97 GLY A N 1
ATOM 753 C CA . GLY A 1 97 ? 2.996 1.862 7.777 1.00 97.81 97 GLY A CA 1
ATOM 754 C C . GLY A 1 97 ? 2.375 0.553 7.295 1.00 97.81 97 GLY A C 1
ATOM 755 O O . GLY A 1 97 ? 1.757 -0.187 8.052 1.00 97.81 97 GLY A O 1
ATOM 756 N N . THR A 1 98 ? 2.618 0.204 6.029 1.00 98.38 98 THR A N 1
ATOM 757 C CA . THR A 1 98 ? 2.246 -1.098 5.438 1.00 98.38 98 THR A CA 1
ATOM 758 C C . THR A 1 98 ? 2.771 -2.296 6.228 1.00 98.38 98 THR A C 1
ATOM 760 O O . THR A 1 98 ? 2.210 -3.381 6.133 1.00 98.38 98 THR A O 1
ATOM 763 N N . THR A 1 99 ? 3.798 -2.112 7.063 1.00 98.44 99 THR A N 1
ATOM 764 C CA . THR A 1 99 ? 4.238 -3.129 8.021 1.00 98.44 99 THR A CA 1
ATOM 765 C C . THR A 1 99 ? 3.086 -3.644 8.881 1.00 98.44 99 THR A C 1
ATOM 767 O O . THR A 1 99 ? 2.886 -4.854 8.925 1.00 98.44 99 THR A O 1
ATOM 770 N N . VAL A 1 100 ? 2.296 -2.752 9.497 1.00 98.25 100 VAL A N 1
ATOM 771 C CA . VAL A 1 100 ? 1.167 -3.168 10.345 1.00 98.25 100 VAL A CA 1
ATOM 772 C C . VAL A 1 100 ? 0.049 -3.807 9.524 1.00 98.25 100 VAL A C 1
ATOM 774 O O . VAL A 1 100 ? -0.597 -4.736 9.989 1.00 98.25 100 VAL A O 1
ATOM 777 N N . GLY A 1 101 ? -0.147 -3.361 8.280 1.00 98.38 101 GLY A N 1
ATOM 778 C CA . GLY A 1 101 ? -1.136 -3.959 7.385 1.00 98.38 101 GLY A CA 1
ATOM 779 C C . GLY A 1 101 ? -0.748 -5.376 6.963 1.00 98.38 101 GLY A C 1
ATOM 780 O O . GLY A 1 101 ? -1.586 -6.263 7.001 1.00 98.38 101 GLY A O 1
ATOM 781 N N . ASN A 1 102 ? 0.530 -5.627 6.668 1.00 98.69 102 ASN A N 1
ATOM 782 C CA . ASN A 1 102 ? 1.046 -6.977 6.427 1.00 98.69 102 ASN A CA 1
ATOM 783 C C . ASN A 1 102 ? 0.904 -7.879 7.662 1.00 98.69 102 ASN A C 1
ATOM 785 O O . ASN A 1 102 ? 0.543 -9.045 7.531 1.00 98.69 102 ASN A O 1
ATOM 789 N N . HIS A 1 103 ? 1.158 -7.348 8.863 1.00 98.56 103 HIS A N 1
ATOM 790 C CA . HIS A 1 103 ? 0.922 -8.084 10.110 1.00 98.56 103 HIS A CA 1
ATOM 791 C C . HIS A 1 103 ? -0.551 -8.434 10.273 1.00 98.56 103 HIS A C 1
ATOM 793 O O . HIS A 1 103 ? -0.862 -9.590 10.537 1.00 98.56 103 HIS A O 1
ATOM 799 N N . ALA A 1 104 ? -1.438 -7.463 10.053 1.00 98.38 104 ALA A N 1
ATOM 800 C CA . ALA A 1 104 ? -2.874 -7.657 10.152 1.00 98.38 104 ALA A CA 1
ATOM 801 C C . ALA A 1 104 ? -3.397 -8.655 9.114 1.00 98.38 104 ALA A C 1
ATOM 803 O O . ALA A 1 104 ? -4.176 -9.526 9.479 1.00 98.38 104 ALA A O 1
ATOM 804 N N . MET A 1 105 ? -2.940 -8.593 7.858 1.00 98.06 105 MET A N 1
ATOM 805 C CA . MET A 1 105 ? -3.337 -9.556 6.823 1.00 98.06 105 MET A CA 1
ATOM 806 C C . MET A 1 105 ? -3.010 -10.991 7.221 1.00 98.06 105 MET A C 1
ATOM 808 O O . MET A 1 105 ? -3.862 -11.861 7.105 1.00 98.06 105 MET A O 1
ATOM 812 N N . VAL A 1 106 ? -1.789 -11.240 7.702 1.00 98.12 106 VAL A N 1
ATOM 813 C CA . VAL A 1 106 ? -1.394 -12.589 8.118 1.00 98.12 106 VAL A CA 1
ATOM 814 C C . VAL A 1 106 ? -2.160 -12.990 9.380 1.00 98.12 106 VAL A C 1
ATOM 816 O O . VAL A 1 106 ? -2.859 -13.991 9.366 1.00 98.12 106 VAL A O 1
ATOM 819 N N . ALA A 1 107 ? -2.101 -12.187 10.444 1.00 97.62 107 ALA A N 1
ATOM 820 C CA . ALA A 1 107 ? -2.659 -12.549 11.748 1.00 97.62 107 ALA A CA 1
ATOM 821 C C . ALA A 1 107 ? -4.196 -12.624 11.801 1.00 97.62 107 ALA A C 1
ATOM 823 O O . ALA A 1 107 ? -4.721 -13.274 12.696 1.00 97.62 107 ALA A O 1
ATOM 824 N N . SER A 1 108 ? -4.913 -11.983 10.872 1.00 97.31 108 SER A N 1
ATOM 825 C CA . SER A 1 108 ? -6.376 -12.129 10.759 1.00 97.31 108 SER A CA 1
ATOM 826 C C . SER A 1 108 ? -6.792 -13.313 9.887 1.00 97.31 108 SER A C 1
ATOM 828 O O . SER A 1 108 ? -7.843 -13.898 10.114 1.00 97.31 108 SER A O 1
ATOM 830 N N . ALA A 1 109 ? -5.977 -13.698 8.901 1.00 96.62 109 ALA A N 1
ATOM 831 C CA . ALA A 1 109 ? -6.284 -14.824 8.022 1.00 96.62 109 ALA A CA 1
ATOM 832 C C . ALA A 1 109 ? -5.767 -16.166 8.566 1.00 96.62 109 ALA A C 1
ATOM 834 O O . ALA A 1 109 ? -6.182 -17.225 8.092 1.00 96.62 109 ALA A O 1
ATOM 835 N N . THR A 1 110 ? -4.834 -16.153 9.522 1.00 97.06 110 THR A N 1
ATOM 836 C CA . THR A 1 110 ? -4.114 -17.346 9.981 1.00 97.06 110 THR A CA 1
ATOM 837 C C . THR A 1 110 ? -3.868 -17.328 11.487 1.00 97.06 110 THR A C 1
ATOM 839 O O . THR A 1 110 ? -3.862 -16.280 12.124 1.00 97.06 110 THR A O 1
ATOM 842 N N . GLY A 1 111 ? -3.647 -18.508 12.066 1.00 95.31 111 GLY A N 1
ATOM 843 C CA . GLY A 1 111 ? -3.268 -18.690 13.463 1.00 95.31 111 GLY A CA 1
ATOM 844 C C . GLY A 1 111 ? -2.045 -19.597 13.640 1.00 95.31 111 GLY A C 1
ATOM 845 O O . GLY A 1 111 ? -1.450 -20.058 12.658 1.00 95.31 111 GLY A O 1
ATOM 846 N N . PRO A 1 112 ? -1.657 -19.879 14.897 1.00 97.50 112 PRO A N 1
ATOM 847 C CA . PRO A 1 112 ? -0.514 -20.728 15.198 1.00 97.50 112 PRO A CA 1
ATOM 848 C C . PRO A 1 112 ? -0.613 -22.107 14.535 1.00 97.50 112 PRO A C 1
ATOM 850 O O . PRO A 1 112 ? -1.576 -22.838 14.748 1.00 97.50 112 PRO A O 1
ATOM 853 N N . GLY A 1 113 ? 0.406 -22.474 13.755 1.00 95.81 113 GLY A N 1
ATOM 854 C CA . GLY A 1 113 ? 0.466 -23.758 13.047 1.00 95.81 113 GLY A CA 1
ATOM 855 C C . GLY A 1 113 ? -0.183 -23.780 11.659 1.00 95.81 113 GLY A C 1
ATOM 856 O O . GLY A 1 113 ? 0.127 -24.687 10.888 1.00 95.81 113 GLY A O 1
ATOM 857 N N . ASP A 1 114 ? -0.997 -22.782 11.296 1.00 98.12 114 ASP A N 1
ATOM 858 C CA . ASP A 1 114 ? -1.552 -22.677 9.941 1.00 98.12 114 ASP A CA 1
ATOM 859 C C . ASP A 1 114 ? -0.426 -22.489 8.919 1.00 98.12 114 ASP A C 1
ATOM 861 O O . ASP A 1 114 ? 0.470 -21.659 9.108 1.00 98.12 114 ASP A O 1
ATOM 865 N N . ARG A 1 115 ? -0.473 -23.230 7.806 1.00 98.31 115 ARG A N 1
ATOM 866 C CA . ARG A 1 115 ? 0.511 -23.081 6.728 1.00 98.31 115 ARG A CA 1
ATOM 867 C C . ARG A 1 115 ? 0.147 -21.943 5.786 1.00 98.31 115 ARG A C 1
ATOM 869 O O . ARG A 1 115 ? -1.002 -21.820 5.360 1.00 98.31 115 ARG A O 1
ATOM 876 N N . VAL A 1 116 ? 1.153 -21.161 5.402 1.00 98.62 116 VAL A N 1
ATOM 877 C CA . VAL A 1 116 ? 1.011 -20.034 4.470 1.00 98.62 116 VAL A CA 1
ATOM 878 C C . VAL A 1 116 ? 2.029 -20.170 3.354 1.00 98.62 116 VAL A C 1
ATOM 880 O O . VAL A 1 116 ? 3.231 -20.202 3.614 1.00 98.62 116 VAL A O 1
ATOM 883 N N . LEU A 1 117 ? 1.565 -20.213 2.108 1.00 98.75 117 LEU A N 1
ATOM 884 C CA . LEU A 1 117 ? 2.447 -20.139 0.949 1.00 98.75 117 LEU A CA 1
ATOM 885 C C . LEU A 1 117 ? 2.910 -18.697 0.769 1.00 98.75 117 LEU A C 1
ATOM 887 O O . LEU A 1 117 ? 2.085 -17.797 0.640 1.00 98.75 117 LEU A O 1
ATOM 891 N N . VAL A 1 118 ? 4.221 -18.464 0.742 1.00 98.62 118 VAL A N 1
ATOM 892 C CA . VAL A 1 118 ? 4.781 -17.109 0.669 1.00 98.62 118 VAL A CA 1
ATOM 893 C C . VAL A 1 118 ? 5.823 -17.011 -0.434 1.00 98.62 118 VAL A C 1
ATOM 895 O O . VAL A 1 118 ? 6.825 -17.730 -0.437 1.00 98.62 118 VAL A O 1
ATOM 898 N N . ALA A 1 119 ? 5.619 -16.070 -1.353 1.00 97.00 119 ALA A N 1
ATOM 899 C CA . ALA A 1 119 ? 6.610 -15.754 -2.372 1.00 97.00 119 ALA A CA 1
ATOM 900 C C . ALA A 1 119 ? 7.892 -15.195 -1.729 1.00 97.00 119 ALA A C 1
ATOM 902 O O . ALA A 1 119 ? 7.844 -14.294 -0.891 1.00 97.00 119 ALA A O 1
ATOM 903 N N . ARG A 1 120 ? 9.072 -15.695 -2.116 1.00 96.25 120 ARG A N 1
ATOM 904 C CA . ARG A 1 120 ? 10.336 -15.361 -1.431 1.00 96.25 120 ARG A CA 1
ATOM 905 C C . ARG A 1 120 ? 10.811 -13.914 -1.629 1.00 96.25 120 ARG A C 1
ATOM 907 O O . ARG A 1 120 ? 11.673 -13.459 -0.883 1.00 96.25 120 ARG A O 1
ATOM 914 N N . ASN A 1 121 ? 10.236 -13.181 -2.582 1.00 95.69 121 ASN A N 1
ATOM 915 C CA . ASN A 1 121 ? 10.411 -11.730 -2.723 1.00 95.69 121 ASN A CA 1
ATOM 916 C C . ASN A 1 121 ? 9.554 -10.906 -1.740 1.00 95.69 121 ASN A C 1
ATOM 918 O O . ASN A 1 121 ? 9.498 -9.685 -1.880 1.00 95.69 121 ASN A O 1
ATOM 922 N N . CYS A 1 122 ? 8.901 -11.536 -0.757 1.00 97.25 122 CYS A N 1
ATOM 923 C CA . CYS A 1 122 ? 8.117 -10.837 0.253 1.00 97.25 122 CYS A CA 1
ATOM 924 C C . CYS A 1 122 ? 8.955 -9.822 1.049 1.00 97.25 122 CYS A C 1
ATOM 926 O O . CYS A 1 122 ? 10.130 -10.044 1.362 1.00 97.25 122 CYS A O 1
ATOM 928 N N . HIS A 1 123 ? 8.325 -8.722 1.458 1.00 97.94 123 HIS A N 1
ATOM 929 C CA . HIS A 1 123 ? 8.964 -7.735 2.319 1.00 97.94 123 HIS A CA 1
ATOM 930 C C . HIS A 1 123 ? 9.223 -8.292 3.732 1.00 97.94 123 HIS A C 1
ATOM 932 O O . HIS A 1 123 ? 8.488 -9.144 4.233 1.00 97.94 123 HIS A O 1
ATOM 938 N N . ARG A 1 124 ? 10.226 -7.752 4.442 1.00 97.38 124 ARG A N 1
ATOM 939 C CA . ARG A 1 124 ? 10.567 -8.155 5.823 1.00 97.38 124 ARG A CA 1
ATOM 940 C C . ARG A 1 124 ? 9.368 -8.102 6.782 1.00 97.38 124 ARG A C 1
ATOM 942 O O . ARG A 1 124 ? 9.320 -8.882 7.728 1.00 97.38 124 ARG A O 1
ATOM 949 N N . SER A 1 125 ? 8.404 -7.211 6.544 1.00 97.94 125 SER A N 1
ATOM 950 C CA . SER A 1 125 ? 7.176 -7.126 7.348 1.00 97.94 125 SER A CA 1
ATOM 951 C C . SER A 1 125 ? 6.294 -8.368 7.256 1.00 97.94 125 SER A C 1
ATOM 953 O O . SER A 1 125 ? 5.629 -8.696 8.228 1.00 97.94 125 SER A O 1
ATOM 955 N N . VAL A 1 126 ? 6.296 -9.076 6.124 1.00 98.31 126 VAL A N 1
ATOM 956 C CA . VAL A 1 126 ? 5.572 -10.347 5.990 1.00 98.31 126 VAL A CA 1
ATOM 957 C C . VAL A 1 126 ? 6.191 -11.390 6.916 1.00 98.31 126 VAL A C 1
ATOM 959 O O . VAL A 1 126 ? 5.479 -12.058 7.659 1.00 98.31 126 VAL A O 1
ATOM 962 N N . LEU A 1 127 ? 7.527 -11.464 6.953 1.00 98.06 127 LEU A N 1
ATOM 963 C CA . LEU A 1 127 ? 8.252 -12.363 7.856 1.00 98.06 127 LEU A CA 1
ATOM 964 C C . LEU A 1 127 ? 7.930 -12.076 9.323 1.00 98.06 127 LEU A C 1
ATOM 966 O O . LEU A 1 127 ? 7.698 -12.999 10.094 1.00 98.06 127 LEU A O 1
ATOM 970 N N . THR A 1 128 ? 7.881 -10.802 9.716 1.00 97.69 128 THR A N 1
ATOM 971 C CA . THR A 1 128 ? 7.510 -10.453 11.091 1.00 97.69 128 THR A CA 1
ATOM 972 C C . THR A 1 128 ? 6.025 -10.679 11.375 1.00 97.69 128 THR A C 1
ATOM 974 O O . THR A 1 128 ? 5.702 -11.062 12.492 1.00 97.69 128 THR A O 1
ATOM 977 N N . GLY A 1 129 ? 5.138 -10.563 10.383 1.00 97.69 129 GLY A N 1
ATOM 978 C CA . GLY A 1 129 ? 3.727 -10.953 10.512 1.00 97.69 129 GLY A CA 1
ATOM 979 C C . GLY A 1 129 ? 3.537 -12.457 10.739 1.00 97.69 129 GLY A C 1
ATOM 980 O O . GLY A 1 129 ? 2.741 -12.861 11.584 1.00 97.69 129 GLY A O 1
ATOM 981 N N . LEU A 1 130 ? 4.323 -13.295 10.057 1.00 98.00 130 LEU A N 1
ATOM 982 C CA . LEU A 1 130 ? 4.358 -14.746 10.289 1.00 98.00 130 LEU A CA 1
ATOM 983 C C . LEU A 1 130 ? 4.844 -15.082 11.707 1.00 98.00 130 LEU A C 1
ATOM 985 O O . LEU A 1 130 ? 4.258 -15.924 12.378 1.00 98.00 130 LEU A O 1
ATOM 989 N N . ILE A 1 131 ? 5.874 -14.380 12.192 1.00 97.19 131 ILE A N 1
ATOM 990 C CA . ILE A 1 131 ? 6.375 -14.550 13.566 1.00 97.19 131 ILE A CA 1
ATOM 991 C C . ILE A 1 131 ? 5.298 -14.175 14.591 1.00 97.19 131 ILE A C 1
ATOM 993 O O . ILE A 1 131 ? 5.089 -14.917 15.545 1.00 97.19 131 ILE A O 1
ATOM 997 N N . VAL A 1 132 ? 4.617 -13.041 14.398 1.00 94.94 132 VAL A N 1
ATOM 998 C CA . VAL A 1 132 ? 3.580 -12.552 15.323 1.00 94.94 132 VAL A CA 1
ATOM 999 C C . VAL A 1 132 ? 2.353 -13.468 15.343 1.00 94.94 132 VAL A C 1
ATOM 1001 O O . VAL A 1 132 ? 1.801 -13.710 16.410 1.00 94.94 132 VAL A O 1
ATOM 1004 N N . SER A 1 133 ? 1.942 -13.998 14.189 1.00 96.75 133 SER A N 1
ATOM 1005 C CA . SER A 1 133 ? 0.784 -14.904 14.078 1.00 96.75 133 SER A CA 1
ATOM 1006 C C . SER A 1 133 ? 1.074 -16.345 14.514 1.00 96.75 133 SER A C 1
ATOM 1008 O O . SER A 1 133 ? 0.147 -17.090 14.821 1.00 96.75 133 SER A O 1
ATOM 1010 N N . GLY A 1 134 ? 2.342 -16.770 14.522 1.00 97.62 134 GLY A N 1
ATOM 1011 C CA . GLY A 1 134 ? 2.719 -18.172 14.729 1.00 97.62 134 GLY A CA 1
ATOM 1012 C C . GLY A 1 134 ? 2.432 -19.078 13.523 1.00 97.62 134 GLY A C 1
ATOM 1013 O O . GLY A 1 134 ? 2.512 -20.304 13.642 1.00 97.62 134 GLY A O 1
ATOM 1014 N N . ALA A 1 135 ? 2.092 -18.496 12.372 1.00 98.00 135 ALA A N 1
ATOM 1015 C CA . ALA A 1 135 ? 1.842 -19.230 11.140 1.00 98.00 135 ALA A CA 1
ATOM 1016 C C . ALA A 1 135 ? 3.143 -19.800 10.549 1.00 98.00 135 ALA A C 1
ATOM 1018 O O . ALA A 1 135 ? 4.217 -19.201 10.655 1.00 98.00 135 ALA A O 1
ATOM 1019 N N . GLN A 1 136 ? 3.053 -20.964 9.905 1.00 98.00 136 GLN A N 1
ATOM 1020 C CA . GLN A 1 136 ? 4.194 -21.674 9.332 1.00 98.00 136 GLN A CA 1
ATOM 1021 C C . GLN A 1 136 ? 4.363 -21.327 7.845 1.00 98.00 136 GLN A C 1
ATOM 1023 O O . GLN A 1 136 ? 3.551 -21.753 7.019 1.00 98.00 136 GLN A O 1
ATOM 1028 N N . PRO A 1 137 ? 5.409 -20.575 7.457 1.00 98.06 137 PRO A N 1
ATOM 1029 C CA . PRO A 1 137 ? 5.612 -20.238 6.060 1.00 98.06 137 PRO A CA 1
ATOM 1030 C C . PRO A 1 137 ? 6.161 -21.419 5.262 1.00 98.06 137 PRO A C 1
ATOM 1032 O O . PRO A 1 137 ? 7.108 -22.091 5.672 1.00 98.06 137 PRO A O 1
ATOM 1035 N N . VAL A 1 138 ? 5.633 -21.581 4.057 1.00 98.31 138 VAL A N 1
ATOM 1036 C CA . VAL A 1 138 ? 6.188 -22.415 2.999 1.00 98.31 138 VAL A CA 1
ATOM 1037 C C . VAL A 1 138 ? 6.610 -21.488 1.867 1.00 98.31 138 VAL A C 1
ATOM 1039 O O . VAL A 1 138 ? 5.780 -20.856 1.212 1.00 98.31 138 VAL A O 1
ATOM 1042 N N . PHE A 1 139 ? 7.919 -21.357 1.662 1.00 98.50 139 PHE A N 1
ATOM 1043 C CA . PHE A 1 139 ? 8.450 -20.429 0.671 1.00 98.50 139 PHE A CA 1
ATOM 1044 C C . PHE A 1 139 ? 8.525 -21.057 -0.716 1.00 98.50 139 PHE A C 1
ATOM 1046 O O . PHE A 1 139 ? 9.007 -22.175 -0.875 1.00 98.50 139 PHE A O 1
ATOM 1053 N N . PHE A 1 140 ? 8.147 -20.278 -1.724 1.00 97.75 140 PHE A N 1
ATOM 1054 C CA . PHE A 1 140 ? 8.408 -20.576 -3.130 1.00 97.75 140 PHE A CA 1
ATOM 1055 C C . PHE A 1 140 ? 9.088 -19.381 -3.802 1.00 97.75 140 PHE A C 1
ATOM 1057 O O . PHE A 1 140 ? 9.020 -18.247 -3.317 1.00 97.75 140 PHE A O 1
ATOM 1064 N N . HIS A 1 141 ? 9.805 -19.628 -4.894 1.00 95.62 141 HIS A N 1
ATOM 1065 C CA . HIS A 1 141 ? 10.706 -18.635 -5.471 1.00 95.62 141 HIS A CA 1
ATOM 1066 C C . HIS A 1 141 ? 10.073 -17.872 -6.647 1.00 95.62 141 HIS A C 1
ATOM 1068 O O . HIS A 1 141 ? 9.421 -18.486 -7.492 1.00 95.62 141 HIS A O 1
ATOM 1074 N N . PRO A 1 142 ? 10.276 -16.542 -6.731 1.00 94.44 142 PRO A N 1
ATOM 1075 C CA . PRO A 1 142 ? 10.052 -15.791 -7.965 1.00 94.44 142 PRO A CA 1
ATOM 1076 C C . PRO A 1 142 ? 11.098 -16.165 -9.026 1.00 94.44 142 PRO A C 1
ATOM 1078 O O . PRO A 1 142 ? 12.130 -16.765 -8.712 1.00 94.44 142 PRO A O 1
ATOM 1081 N N . VAL A 1 143 ? 10.867 -15.751 -10.271 1.00 92.12 143 VAL A N 1
ATOM 1082 C CA . VAL A 1 143 ? 11.844 -15.929 -11.354 1.00 92.12 143 VAL A CA 1
ATOM 1083 C C . VAL A 1 143 ? 13.026 -14.982 -11.156 1.00 92.12 143 VAL A C 1
ATOM 1085 O O . VAL A 1 143 ? 12.849 -13.812 -10.810 1.00 92.12 143 VAL A O 1
ATOM 1088 N N . PHE A 1 144 ? 14.237 -15.483 -11.388 1.00 92.06 144 PHE A N 1
ATOM 1089 C CA . PHE A 1 144 ? 15.452 -14.676 -11.426 1.00 92.06 144 PHE A CA 1
ATOM 1090 C C . PHE A 1 144 ? 15.961 -14.586 -12.862 1.00 92.06 144 PHE A C 1
ATOM 1092 O O . PHE A 1 144 ? 16.214 -15.607 -13.497 1.00 92.06 144 PHE A O 1
ATOM 1099 N N . ASP A 1 145 ? 16.117 -13.365 -13.362 1.00 87.94 145 ASP A N 1
ATOM 1100 C CA . ASP A 1 145 ? 16.693 -13.112 -14.676 1.00 87.94 145 ASP A CA 1
ATOM 1101 C C . ASP A 1 145 ? 18.218 -13.002 -14.553 1.00 87.94 145 ASP A C 1
ATOM 1103 O O . ASP A 1 145 ? 18.751 -12.099 -13.896 1.00 87.94 145 ASP A O 1
ATOM 1107 N N . HIS A 1 146 ? 18.934 -13.949 -15.161 1.00 86.06 146 HIS A N 1
ATOM 1108 C CA . HIS A 1 146 ? 20.390 -14.021 -15.075 1.00 86.06 146 HIS A CA 1
ATOM 1109 C C . HIS A 1 146 ? 21.110 -12.986 -15.939 1.00 86.06 146 HIS A C 1
ATOM 1111 O O . HIS A 1 146 ? 22.274 -12.702 -15.641 1.00 86.06 146 HIS A O 1
ATOM 1117 N N . ASP A 1 147 ? 20.459 -12.413 -16.945 1.00 81.56 147 ASP A N 1
ATOM 1118 C CA . ASP A 1 147 ? 21.064 -11.409 -17.817 1.00 81.56 147 ASP A CA 1
ATOM 1119 C C . ASP A 1 147 ? 20.919 -10.025 -17.188 1.00 81.56 147 ASP A C 1
ATOM 1121 O O . ASP A 1 147 ? 21.889 -9.277 -17.058 1.00 81.56 147 ASP A O 1
ATOM 1125 N N . LEU A 1 148 ? 19.726 -9.721 -16.679 1.00 79.38 148 LEU A N 1
ATOM 1126 C CA . LEU A 1 148 ? 19.435 -8.479 -15.969 1.00 79.38 148 LEU A CA 1
ATOM 1127 C C . LEU A 1 148 ? 19.970 -8.473 -14.533 1.00 79.38 148 LEU A C 1
ATOM 1129 O O . LEU A 1 148 ? 20.094 -7.403 -13.939 1.00 79.38 148 LEU A O 1
ATOM 1133 N N . LYS A 1 149 ? 20.270 -9.649 -13.964 1.00 85.69 149 LYS A N 1
ATOM 1134 C CA . LYS A 1 149 ? 20.581 -9.846 -12.534 1.00 85.69 149 LYS A CA 1
ATOM 1135 C C . LYS A 1 149 ? 19.470 -9.314 -11.624 1.00 85.69 149 LYS A C 1
ATOM 1137 O O . LYS A 1 149 ? 19.738 -8.755 -10.560 1.00 85.69 149 LYS A O 1
ATOM 1142 N N . LEU A 1 150 ? 18.221 -9.490 -12.051 1.00 87.94 150 LEU A N 1
ATOM 1143 C CA . LEU A 1 150 ? 17.037 -8.982 -11.366 1.00 87.94 150 LEU A CA 1
ATOM 1144 C C . LEU A 1 150 ? 16.129 -10.129 -10.939 1.00 87.94 150 LEU A C 1
ATOM 1146 O O . LEU A 1 150 ? 15.785 -11.009 -11.725 1.00 87.94 150 LEU A O 1
ATOM 1150 N N . THR A 1 151 ? 15.672 -10.067 -9.692 1.00 91.50 151 THR A N 1
ATOM 1151 C CA . THR A 1 151 ? 14.522 -10.857 -9.259 1.00 91.50 151 THR A CA 1
ATOM 1152 C C . THR A 1 151 ? 13.269 -10.248 -9.880 1.00 91.50 151 THR A C 1
ATOM 1154 O O . THR A 1 151 ? 12.913 -9.108 -9.568 1.00 91.50 151 THR A O 1
ATOM 1157 N N . LEU A 1 152 ? 12.610 -11.001 -10.757 1.00 93.56 152 LEU A N 1
ATOM 1158 C CA . LEU A 1 152 ? 11.358 -10.610 -11.393 1.00 93.56 152 LEU A CA 1
ATOM 1159 C C . LEU A 1 152 ? 10.196 -10.809 -10.400 1.00 93.56 152 LEU A C 1
ATOM 1161 O O . LEU A 1 152 ? 10.298 -10.461 -9.217 1.00 93.56 152 LEU A O 1
ATOM 1165 N N . ASN A 1 153 ? 9.070 -11.348 -10.853 1.00 95.81 153 ASN A N 1
ATOM 1166 C CA . ASN A 1 153 ? 7.966 -11.743 -9.989 1.00 95.81 153 ASN A CA 1
ATOM 1167 C C . ASN A 1 153 ? 7.688 -13.252 -10.103 1.00 95.81 153 ASN A C 1
ATOM 1169 O O . ASN A 1 153 ? 8.405 -13.990 -10.782 1.00 95.81 153 ASN A O 1
ATOM 1173 N N . VAL A 1 154 ? 6.690 -13.728 -9.367 1.00 96.81 154 VAL A N 1
ATOM 1174 C CA . VAL A 1 154 ? 6.230 -15.117 -9.422 1.00 96.81 154 VAL A CA 1
ATOM 1175 C C . VAL A 1 154 ? 5.434 -15.370 -10.701 1.00 96.81 154 VAL A C 1
ATOM 1177 O O . VAL A 1 154 ? 4.674 -14.506 -11.142 1.00 96.81 154 VAL A O 1
ATOM 1180 N N . THR A 1 155 ? 5.591 -16.558 -11.283 1.00 96.38 155 THR A N 1
ATOM 1181 C CA . THR A 1 155 ? 4.775 -16.996 -12.422 1.00 96.38 155 THR A CA 1
ATOM 1182 C C . THR A 1 155 ? 3.611 -17.859 -11.955 1.00 96.38 155 THR A C 1
ATOM 1184 O O . THR A 1 155 ? 3.609 -18.382 -10.835 1.00 96.38 155 THR A O 1
ATOM 1187 N N . LEU A 1 156 ? 2.614 -18.030 -12.824 1.00 96.69 156 LEU A N 1
ATOM 1188 C CA . LEU A 1 156 ? 1.477 -18.902 -12.546 1.00 96.69 156 LEU A CA 1
ATOM 1189 C C . LEU A 1 156 ? 1.919 -20.352 -12.313 1.00 96.69 156 LEU A C 1
ATOM 1191 O O . LEU A 1 156 ? 1.360 -21.023 -11.449 1.00 96.69 156 LEU A O 1
ATOM 1195 N N . GLU A 1 157 ? 2.917 -20.828 -13.053 1.00 96.38 157 GLU A N 1
ATOM 1196 C CA . GLU A 1 157 ? 3.433 -22.193 -12.954 1.00 96.38 157 GLU A CA 1
ATOM 1197 C C . GLU A 1 157 ? 4.080 -22.428 -11.588 1.00 96.38 157 GLU A C 1
ATOM 1199 O O . GLU A 1 157 ? 3.755 -23.405 -10.917 1.00 96.38 157 GLU A O 1
ATOM 1204 N N . ALA A 1 158 ? 4.937 -21.502 -11.138 1.00 96.62 158 ALA A N 1
ATOM 1205 C CA . ALA A 1 158 ? 5.590 -21.593 -9.834 1.00 96.62 158 ALA A CA 1
ATOM 1206 C C . ALA A 1 158 ? 4.572 -21.570 -8.685 1.00 96.62 158 ALA A C 1
ATOM 1208 O O . ALA A 1 158 ? 4.678 -22.353 -7.741 1.00 96.62 158 ALA A O 1
ATOM 1209 N N . VAL A 1 159 ? 3.560 -20.700 -8.783 1.00 97.75 159 VAL A N 1
ATOM 1210 C CA . VAL A 1 159 ? 2.483 -20.634 -7.790 1.00 97.75 159 VAL A CA 1
ATOM 1211 C C . VAL A 1 159 ? 1.646 -21.911 -7.809 1.00 97.75 159 VAL A C 1
ATOM 1213 O O . VAL A 1 159 ? 1.383 -22.472 -6.753 1.00 97.75 159 VAL A O 1
ATOM 1216 N N . THR A 1 160 ? 1.258 -22.409 -8.984 1.00 97.94 160 THR A N 1
ATOM 1217 C CA . THR A 1 160 ? 0.433 -23.623 -9.102 1.00 97.94 160 THR A CA 1
ATOM 1218 C C . THR A 1 160 ? 1.168 -24.853 -8.575 1.00 97.94 160 THR A C 1
ATOM 1220 O O . THR A 1 160 ? 0.583 -25.623 -7.823 1.00 97.94 160 THR A O 1
ATOM 1223 N N . ALA A 1 161 ? 2.467 -24.986 -8.854 1.00 98.00 161 ALA A N 1
ATOM 1224 C CA . ALA A 1 161 ? 3.285 -26.053 -8.284 1.00 98.00 161 ALA A CA 1
ATOM 1225 C C . ALA A 1 161 ? 3.343 -25.988 -6.746 1.00 98.00 161 ALA A C 1
ATOM 1227 O O . ALA A 1 161 ? 3.239 -27.018 -6.082 1.00 98.00 161 ALA A O 1
ATOM 1228 N N . ALA A 1 162 ? 3.468 -24.787 -6.166 1.00 98.12 162 ALA A N 1
ATOM 1229 C CA . ALA A 1 162 ? 3.445 -24.608 -4.714 1.00 98.12 162 ALA A CA 1
ATOM 1230 C C . ALA A 1 162 ? 2.067 -24.933 -4.111 1.00 98.12 162 ALA A C 1
ATOM 1232 O O . ALA A 1 162 ? 1.990 -25.573 -3.064 1.00 98.12 162 ALA A O 1
ATOM 1233 N N . LEU A 1 163 ? 0.990 -24.525 -4.788 1.00 98.06 163 LEU A N 1
ATOM 1234 C CA . LEU A 1 163 ? -0.388 -24.837 -4.410 1.00 98.06 163 LEU A CA 1
ATOM 1235 C C . LEU A 1 163 ? -0.655 -26.352 -4.416 1.00 98.06 163 LEU A C 1
ATOM 1237 O O . LEU A 1 163 ? -1.289 -26.859 -3.495 1.00 98.06 163 LEU A O 1
ATOM 1241 N N . ASP A 1 164 ? -0.160 -27.074 -5.423 1.00 97.88 164 ASP A N 1
ATOM 1242 C CA . ASP A 1 164 ? -0.341 -28.527 -5.551 1.00 97.88 164 ASP A CA 1
ATOM 1243 C C . ASP A 1 164 ? 0.498 -29.322 -4.545 1.00 97.88 164 ASP A C 1
ATOM 1245 O O . ASP A 1 164 ? 0.059 -30.360 -4.054 1.00 97.88 164 ASP A O 1
ATOM 1249 N N . ALA A 1 165 ? 1.691 -28.829 -4.205 1.00 98.19 165 ALA A N 1
ATOM 1250 C CA . ALA A 1 165 ? 2.555 -29.452 -3.205 1.00 98.19 165 ALA A CA 1
ATOM 1251 C C . ALA A 1 165 ? 2.039 -29.277 -1.764 1.00 98.19 165 ALA A C 1
ATOM 1253 O O . ALA A 1 165 ? 2.395 -30.064 -0.885 1.00 98.19 165 ALA A O 1
ATOM 1254 N N . HIS A 1 166 ? 1.210 -28.259 -1.518 1.00 97.88 166 HIS A N 1
ATOM 1255 C CA . HIS A 1 166 ? 0.716 -27.894 -0.189 1.00 97.88 166 HIS A CA 1
ATOM 1256 C C . HIS A 1 166 ? -0.793 -27.614 -0.201 1.00 97.88 166 HIS A C 1
ATOM 1258 O O . HIS A 1 166 ? -1.217 -26.487 0.071 1.00 97.88 166 HIS A O 1
ATOM 1264 N N . PRO A 1 167 ? -1.629 -28.630 -0.490 1.00 96.81 167 PRO A N 1
ATOM 1265 C CA . PRO A 1 167 ? -3.081 -28.469 -0.518 1.00 96.81 167 PRO A CA 1
ATOM 1266 C C . PRO A 1 167 ? -3.676 -28.149 0.864 1.00 96.81 167 PRO A C 1
ATOM 1268 O O . PRO A 1 167 ? -4.829 -27.744 0.949 1.00 96.81 167 PRO A O 1
ATOM 1271 N N . ASP A 1 168 ? -2.905 -28.334 1.940 1.00 96.31 168 ASP A N 1
ATOM 1272 C CA . ASP A 1 168 ? -3.268 -28.008 3.320 1.00 96.31 168 ASP A CA 1
ATOM 1273 C C . ASP A 1 168 ? -2.934 -26.559 3.722 1.00 96.31 168 ASP A C 1
ATOM 1275 O O . ASP A 1 168 ? -3.208 -26.160 4.855 1.00 96.31 168 ASP A O 1
ATOM 1279 N N . ALA A 1 169 ? -2.337 -25.758 2.831 1.00 98.25 169 ALA A N 1
ATOM 1280 C CA . ALA A 1 169 ? -2.084 -24.351 3.118 1.00 98.25 169 ALA A CA 1
ATOM 1281 C C . ALA A 1 169 ? -3.392 -23.553 3.205 1.00 98.25 169 ALA A C 1
ATOM 1283 O O . ALA A 1 169 ? -4.297 -23.703 2.389 1.00 98.25 169 ALA A O 1
ATOM 1284 N N . LYS A 1 170 ? -3.475 -22.667 4.199 1.00 98.06 170 LYS A N 1
ATOM 1285 C CA . LYS A 1 170 ? -4.663 -21.847 4.467 1.00 98.06 170 LYS A CA 1
ATOM 1286 C C . LYS A 1 170 ? -4.694 -20.576 3.624 1.00 98.06 170 LYS A C 1
ATOM 1288 O O . LYS A 1 170 ? -5.762 -20.112 3.224 1.00 98.06 170 LYS A O 1
ATOM 1293 N N . ALA A 1 171 ? -3.520 -20.007 3.362 1.00 98.44 171 ALA A N 1
ATOM 1294 C CA . ALA A 1 171 ? -3.393 -18.752 2.641 1.00 98.44 171 ALA A CA 1
ATOM 1295 C C . ALA A 1 171 ? -2.202 -18.745 1.677 1.00 98.44 171 ALA A C 1
ATOM 1297 O O . ALA A 1 171 ? -1.166 -19.366 1.926 1.00 98.44 171 ALA A O 1
ATOM 1298 N N . LEU A 1 172 ? -2.354 -17.980 0.599 1.00 98.81 172 LEU A N 1
ATOM 1299 C CA . LEU A 1 172 ? -1.306 -17.602 -0.339 1.00 98.81 172 LEU A CA 1
ATOM 1300 C C . LEU A 1 172 ? -1.004 -16.113 -0.168 1.00 98.81 172 LEU A C 1
ATOM 1302 O O . LEU A 1 172 ? -1.904 -15.285 -0.285 1.00 98.81 172 LEU A O 1
ATOM 1306 N N . LEU A 1 173 ? 0.265 -15.769 0.046 1.00 98.75 173 LEU A N 1
ATOM 1307 C CA . LEU A 1 173 ? 0.743 -14.394 0.108 1.00 98.75 173 LEU A CA 1
ATOM 1308 C C . LEU A 1 173 ? 1.738 -14.110 -1.019 1.00 98.75 173 LEU A C 1
ATOM 1310 O O . LEU A 1 173 ? 2.812 -14.718 -1.102 1.00 98.75 173 LEU A O 1
ATOM 1314 N N . VAL A 1 174 ? 1.391 -13.141 -1.866 1.00 98.56 174 VAL A N 1
ATOM 1315 C CA . VAL A 1 174 ? 2.223 -12.681 -2.987 1.00 98.56 174 VAL A CA 1
ATOM 1316 C C . VAL A 1 174 ? 2.453 -11.172 -2.939 1.00 98.56 174 VAL A C 1
ATOM 1318 O O . VAL A 1 174 ? 1.647 -10.421 -2.399 1.00 98.56 174 VAL A O 1
ATOM 1321 N N . THR A 1 175 ? 3.559 -10.716 -3.527 1.00 98.44 175 THR A N 1
ATOM 1322 C CA . THR A 1 175 ? 3.861 -9.289 -3.698 1.00 98.44 175 THR A CA 1
ATOM 1323 C C . THR A 1 175 ? 3.693 -8.916 -5.166 1.00 98.44 175 THR A C 1
ATOM 1325 O O . THR A 1 175 ? 4.398 -9.441 -6.029 1.00 98.44 175 THR A O 1
ATOM 1328 N N . SER A 1 176 ? 2.765 -8.013 -5.474 1.00 98.06 176 SER A N 1
ATOM 1329 C CA . SER A 1 176 ? 2.551 -7.546 -6.845 1.00 98.06 176 SER A CA 1
ATOM 1330 C C . SER A 1 176 ? 1.945 -6.138 -6.845 1.00 98.06 176 SER A C 1
ATOM 1332 O O . SER A 1 176 ? 0.910 -5.953 -6.209 1.00 98.06 176 SER A O 1
ATOM 1334 N N . PRO A 1 177 ? 2.544 -5.160 -7.554 1.00 97.69 177 PRO A N 1
ATOM 1335 C CA . PRO A 1 177 ? 3.810 -5.256 -8.287 1.00 97.69 177 PRO A CA 1
ATOM 1336 C C . PRO A 1 177 ? 5.013 -5.440 -7.349 1.00 97.69 177 PRO A C 1
ATOM 1338 O O . PRO A 1 177 ? 4.970 -5.075 -6.173 1.00 97.69 177 PRO A O 1
ATOM 1341 N N . ASN A 1 178 ? 6.111 -5.987 -7.875 1.00 95.88 178 ASN A N 1
ATOM 1342 C CA . ASN A 1 178 ? 7.387 -5.971 -7.159 1.00 95.88 178 ASN A CA 1
ATOM 1343 C C . ASN A 1 178 ? 8.019 -4.557 -7.181 1.00 95.88 178 ASN A C 1
ATOM 1345 O O . ASN A 1 178 ? 7.488 -3.622 -7.783 1.00 95.88 178 ASN A O 1
ATOM 1349 N N . TYR A 1 179 ? 9.186 -4.394 -6.550 1.00 94.88 179 TYR A N 1
ATOM 1350 C CA . TYR A 1 179 ? 9.880 -3.100 -6.462 1.00 94.88 179 TYR A CA 1
ATOM 1351 C C . TYR A 1 179 ? 10.161 -2.444 -7.831 1.00 94.88 179 TYR A C 1
ATOM 1353 O O . TYR A 1 179 ? 10.124 -1.220 -7.950 1.00 94.88 179 TYR A O 1
ATOM 1361 N N . TYR A 1 180 ? 10.402 -3.258 -8.862 1.00 94.38 180 TYR A N 1
ATOM 1362 C CA . TYR A 1 180 ? 10.730 -2.828 -10.225 1.00 94.38 180 TYR A CA 1
ATOM 1363 C C . TYR A 1 180 ? 9.495 -2.563 -11.098 1.00 94.38 180 TYR A C 1
ATOM 1365 O O . TYR A 1 180 ? 9.644 -2.263 -12.280 1.00 94.38 180 TYR A O 1
ATOM 1373 N N . GLY A 1 181 ? 8.287 -2.685 -10.537 1.00 95.44 181 GLY A N 1
ATOM 1374 C CA . GLY A 1 181 ? 7.030 -2.509 -11.262 1.00 95.44 181 GLY A CA 1
ATOM 1375 C C . GLY A 1 181 ? 6.545 -3.759 -11.997 1.00 95.44 181 GLY A C 1
ATOM 1376 O O . GLY A 1 181 ? 5.612 -3.658 -12.780 1.00 95.44 181 GLY A O 1
ATOM 1377 N N . LEU A 1 182 ? 7.141 -4.935 -11.780 1.00 96.69 182 LEU A N 1
ATOM 1378 C CA . LEU A 1 182 ? 6.755 -6.161 -12.488 1.00 96.69 182 LEU A CA 1
ATOM 1379 C C . LEU A 1 182 ? 5.570 -6.846 -11.803 1.00 96.69 182 LEU A C 1
ATOM 1381 O O . LEU A 1 182 ? 5.610 -7.112 -10.594 1.00 96.69 182 LEU A O 1
ATOM 1385 N N . CYS A 1 183 ? 4.539 -7.172 -12.580 1.00 97.12 183 CYS A N 1
ATOM 1386 C CA . CYS A 1 183 ? 3.282 -7.722 -12.080 1.00 97.12 183 CYS A CA 1
ATOM 1387 C C . CYS A 1 183 ? 3.154 -9.221 -12.364 1.00 97.12 183 CYS A C 1
ATOM 1389 O O . CYS A 1 183 ? 3.362 -9.679 -13.492 1.00 97.12 183 CYS A O 1
ATOM 1391 N N . ALA A 1 184 ? 2.748 -9.974 -11.343 1.00 97.44 184 ALA A N 1
ATOM 1392 C CA . ALA A 1 184 ? 2.323 -11.360 -11.506 1.00 97.44 184 ALA A CA 1
ATOM 1393 C C . ALA A 1 184 ? 0.933 -11.431 -12.171 1.00 97.44 184 ALA A C 1
ATOM 1395 O O . ALA A 1 184 ? 0.170 -10.461 -12.134 1.00 97.44 184 ALA A O 1
ATOM 1396 N N . ASP A 1 185 ? 0.572 -12.584 -12.747 1.00 97.50 185 ASP A N 1
ATOM 1397 C CA . ASP A 1 185 ? -0.777 -12.832 -13.291 1.00 97.50 185 ASP A CA 1
ATOM 1398 C C . ASP A 1 185 ? -1.777 -13.083 -12.149 1.00 97.50 185 ASP A C 1
ATOM 1400 O O . ASP A 1 185 ? -2.229 -14.208 -11.917 1.00 97.50 185 ASP A O 1
ATOM 1404 N N . LEU A 1 186 ? -2.069 -12.025 -11.382 1.00 98.25 186 LEU A N 1
ATOM 1405 C CA . LEU A 1 186 ? -2.935 -12.092 -10.207 1.00 98.25 186 LEU A CA 1
ATOM 1406 C C . LEU A 1 186 ? -4.296 -12.738 -10.510 1.00 98.25 186 LEU A C 1
ATOM 1408 O O . LEU A 1 186 ? -4.667 -13.618 -9.740 1.00 98.25 186 LEU A O 1
ATOM 1412 N N . PRO A 1 187 ? -5.022 -12.410 -11.603 1.00 98.25 187 PRO A N 1
ATOM 1413 C CA . PRO A 1 187 ? -6.314 -13.040 -11.875 1.00 98.25 187 PRO A CA 1
ATOM 1414 C C . PRO A 1 187 ? -6.242 -14.570 -11.952 1.00 98.25 187 PRO A C 1
ATOM 1416 O O . PRO A 1 187 ? -7.069 -15.258 -11.352 1.00 98.25 187 PRO A O 1
ATOM 1419 N N . LYS A 1 188 ? -5.240 -15.125 -12.648 1.00 98.31 188 LYS A N 1
ATOM 1420 C CA . LYS A 1 188 ? -5.082 -16.584 -12.743 1.00 98.31 188 LYS A CA 1
ATOM 1421 C C . LYS A 1 188 ? -4.575 -17.195 -11.441 1.00 98.31 188 LYS A C 1
ATOM 1423 O O . LYS A 1 188 ? -5.062 -18.250 -11.039 1.00 98.31 188 LYS A O 1
ATOM 1428 N N . ILE A 1 189 ? -3.631 -16.532 -10.772 1.00 98.56 189 ILE A N 1
ATOM 1429 C CA . ILE A 1 189 ? -3.091 -16.968 -9.478 1.00 98.56 189 ILE A CA 1
ATOM 1430 C C . ILE A 1 189 ? -4.205 -17.056 -8.430 1.00 98.56 189 ILE A C 1
ATOM 1432 O O . ILE A 1 189 ? -4.359 -18.092 -7.784 1.00 98.56 189 ILE A O 1
ATOM 1436 N N . ILE A 1 190 ? -5.008 -16.000 -8.308 1.00 98.62 190 ILE A N 1
ATOM 1437 C CA . ILE A 1 190 ? -6.116 -15.916 -7.357 1.00 98.62 190 ILE A CA 1
ATOM 1438 C C . ILE A 1 190 ? -7.152 -16.989 -7.669 1.00 98.62 190 ILE A C 1
ATOM 1440 O O . ILE A 1 190 ? -7.514 -17.754 -6.781 1.00 98.62 190 ILE A O 1
ATOM 1444 N N . SER A 1 191 ? -7.557 -17.128 -8.937 1.00 98.50 191 SER A N 1
ATOM 1445 C CA . SER A 1 191 ? -8.496 -18.180 -9.339 1.00 98.50 191 SER A CA 1
ATOM 1446 C C . SER A 1 191 ? -7.983 -19.586 -8.998 1.00 98.50 191 SER A C 1
ATOM 1448 O O . SER A 1 191 ? -8.771 -20.433 -8.577 1.00 98.50 191 SER A O 1
ATOM 1450 N N . SER A 1 192 ? -6.682 -19.848 -9.161 1.00 98.31 192 SER A N 1
ATOM 1451 C CA . SER A 1 192 ? -6.065 -21.144 -8.844 1.00 98.31 192 SER A CA 1
ATOM 1452 C C . SER A 1 192 ? -6.040 -21.418 -7.333 1.00 98.31 192 SER A C 1
ATOM 1454 O O . SER A 1 192 ? -6.373 -22.523 -6.897 1.00 98.31 192 SER A O 1
ATOM 1456 N N . ALA A 1 193 ? -5.700 -20.410 -6.525 1.00 98.50 193 ALA A N 1
ATOM 1457 C CA . ALA A 1 193 ? -5.677 -20.508 -5.066 1.00 98.50 193 ALA A CA 1
ATOM 1458 C C . ALA A 1 193 ? -7.091 -20.657 -4.476 1.00 98.50 193 ALA A C 1
ATOM 1460 O O . ALA A 1 193 ? -7.343 -21.550 -3.667 1.00 98.50 193 ALA A O 1
ATOM 1461 N N . HIS A 1 194 ? -8.047 -19.853 -4.949 1.00 98.38 194 HIS A N 1
ATOM 1462 C CA . HIS A 1 194 ? -9.458 -19.926 -4.559 1.00 98.38 194 HIS A CA 1
ATOM 1463 C C . HIS A 1 194 ? -10.096 -21.273 -4.907 1.00 98.38 194 HIS A C 1
ATOM 1465 O O . HIS A 1 194 ? -10.897 -21.782 -4.121 1.00 98.38 194 HIS A O 1
ATOM 1471 N N . GLY A 1 195 ? -9.722 -21.874 -6.044 1.00 97.69 195 GLY A N 1
ATOM 1472 C CA . GLY A 1 195 ? -10.143 -23.227 -6.432 1.00 97.69 195 GLY A CA 1
ATOM 1473 C C . GLY A 1 195 ? -9.651 -24.329 -5.485 1.00 97.69 195 GLY A C 1
ATOM 1474 O O . GLY A 1 195 ? -10.232 -25.409 -5.454 1.00 97.69 195 GLY A O 1
ATOM 1475 N N . ARG A 1 196 ? -8.624 -24.041 -4.675 1.00 97.44 196 ARG A N 1
ATOM 1476 C CA . ARG A 1 196 ? -8.094 -24.911 -3.611 1.00 97.44 196 ARG A CA 1
ATOM 1477 C C . ARG A 1 196 ? -8.521 -24.461 -2.210 1.00 97.44 196 ARG A C 1
ATOM 1479 O O . ARG A 1 196 ? -7.998 -24.951 -1.221 1.00 97.44 196 ARG A O 1
ATOM 1486 N N . GLY A 1 197 ? -9.471 -23.528 -2.117 1.00 96.62 197 GLY A N 1
ATOM 1487 C CA . GLY A 1 197 ? -10.023 -23.063 -0.844 1.00 96.62 197 GLY A CA 1
ATOM 1488 C C . GLY A 1 197 ? -9.134 -22.094 -0.061 1.00 96.62 197 GLY A C 1
ATOM 1489 O O . GLY A 1 197 ? -9.493 -21.752 1.061 1.00 96.62 197 GLY A O 1
ATOM 1490 N N . MET A 1 198 ? -8.022 -21.621 -0.630 1.00 98.12 198 MET A N 1
ATOM 1491 C CA . MET A 1 198 ? -7.099 -20.722 0.069 1.00 98.12 198 MET A CA 1
ATOM 1492 C C . MET A 1 198 ? -7.577 -19.270 0.046 1.00 98.12 198 MET A C 1
ATOM 1494 O O . MET A 1 198 ? -8.179 -18.822 -0.931 1.00 98.12 198 MET A O 1
ATOM 1498 N N . VAL A 1 199 ? -7.237 -18.524 1.097 1.00 98.31 199 VAL A N 1
ATOM 1499 C CA . VAL A 1 199 ? -7.315 -17.055 1.128 1.00 98.31 199 VAL A CA 1
ATOM 1500 C C . VAL A 1 199 ? -6.114 -16.467 0.385 1.00 98.31 199 VAL A C 1
ATOM 1502 O O . VAL A 1 199 ? -4.997 -16.967 0.524 1.00 98.31 199 VAL A O 1
ATOM 1505 N N . VAL A 1 200 ? -6.302 -15.396 -0.384 1.00 98.81 200 VAL A N 1
ATOM 1506 C CA . VAL A 1 200 ? -5.219 -14.710 -1.099 1.00 98.81 200 VAL A CA 1
ATOM 1507 C C . VAL A 1 200 ? -4.964 -13.326 -0.516 1.00 98.81 200 VAL A C 1
ATOM 1509 O O . VAL A 1 200 ? -5.809 -12.431 -0.570 1.00 98.81 200 VAL A O 1
ATOM 1512 N N . LEU A 1 201 ? -3.749 -13.160 -0.001 1.00 98.81 201 LEU A N 1
ATOM 1513 C CA . LEU A 1 201 ? -3.212 -11.938 0.581 1.00 98.81 201 LEU A CA 1
ATOM 1514 C C . LEU A 1 201 ? -2.224 -11.314 -0.410 1.00 98.81 201 LEU A C 1
ATOM 1516 O O . LEU A 1 201 ? -1.291 -11.980 -0.868 1.00 98.81 201 LEU A O 1
ATOM 1520 N N . VAL A 1 202 ? -2.390 -10.035 -0.736 1.00 98.88 202 VAL A N 1
ATOM 1521 C CA . VAL A 1 202 ? -1.492 -9.341 -1.667 1.00 98.88 202 VAL A CA 1
ATOM 1522 C C . VAL A 1 202 ? -0.824 -8.149 -0.992 1.00 98.88 202 VAL A C 1
ATOM 1524 O O . VAL A 1 202 ? -1.473 -7.196 -0.564 1.00 98.88 202 VAL A O 1
ATOM 1527 N N . ASP A 1 203 ? 0.506 -8.186 -0.933 1.00 98.81 203 ASP A N 1
ATOM 1528 C CA . ASP A 1 203 ? 1.310 -6.997 -0.657 1.00 98.81 203 ASP A CA 1
ATOM 1529 C C . ASP A 1 203 ? 1.425 -6.174 -1.950 1.00 98.81 203 ASP A C 1
ATOM 1531 O O . ASP A 1 203 ? 2.262 -6.445 -2.816 1.00 98.81 203 ASP A O 1
ATOM 1535 N N . GLU A 1 204 ? 0.547 -5.181 -2.085 1.00 98.75 204 GLU A N 1
ATOM 1536 C CA . GLU A 1 204 ? 0.509 -4.207 -3.178 1.00 98.75 204 GLU A CA 1
ATOM 1537 C C . GLU A 1 204 ? 1.103 -2.866 -2.708 1.00 98.75 204 GLU A C 1
ATOM 1539 O O . GLU A 1 204 ? 0.655 -1.778 -3.078 1.00 98.75 204 GLU A O 1
ATOM 1544 N N . ALA A 1 205 ? 2.157 -2.900 -1.880 1.00 98.50 205 ALA A N 1
ATOM 1545 C CA . ALA A 1 205 ? 2.785 -1.690 -1.351 1.00 98.50 205 ALA A CA 1
ATOM 1546 C C . ALA A 1 205 ? 3.140 -0.653 -2.436 1.00 98.50 205 ALA A C 1
ATOM 1548 O O . ALA A 1 205 ? 3.102 0.549 -2.181 1.00 98.50 205 ALA A O 1
ATOM 1549 N N . HIS A 1 206 ? 3.491 -1.112 -3.638 1.00 98.25 206 HIS A N 1
ATOM 1550 C CA . HIS A 1 206 ? 3.869 -0.271 -4.773 1.00 98.25 206 HIS A CA 1
ATOM 1551 C C . HIS A 1 206 ? 2.718 0.008 -5.758 1.00 98.25 206 HIS A C 1
ATOM 1553 O O . HIS A 1 206 ? 2.948 0.680 -6.760 1.00 98.25 206 HIS A O 1
ATOM 1559 N N . GLY A 1 207 ? 1.488 -0.442 -5.482 1.00 98.00 207 GLY A N 1
ATOM 1560 C CA . GLY A 1 207 ? 0.348 -0.309 -6.394 1.00 98.00 207 GLY A CA 1
ATOM 1561 C C . GLY A 1 207 ? -0.837 0.592 -5.990 1.00 98.00 207 GLY A C 1
ATOM 1562 O O . GLY A 1 207 ? -1.867 0.467 -6.648 1.00 98.00 207 GLY A O 1
ATOM 1563 N N . PRO A 1 208 ? -0.770 1.547 -5.029 1.00 98.31 208 PRO A N 1
ATOM 1564 C CA . PRO A 1 208 ? -1.950 2.349 -4.643 1.00 98.31 208 PRO A CA 1
ATOM 1565 C C . PRO A 1 208 ? -2.539 3.226 -5.756 1.00 98.31 208 PRO A C 1
ATOM 1567 O O . PRO A 1 208 ? -3.620 3.780 -5.611 1.00 98.31 208 PRO A O 1
ATOM 1570 N N . HIS A 1 209 ? -1.832 3.384 -6.870 1.00 98.44 209 HIS A N 1
ATOM 1571 C CA . HIS A 1 209 ? -2.244 4.198 -8.005 1.00 98.44 209 HIS A CA 1
ATOM 1572 C C . HIS A 1 209 ? -2.882 3.379 -9.143 1.00 98.44 209 HIS A C 1
ATOM 1574 O O . HIS A 1 209 ? -3.538 3.952 -10.011 1.00 98.44 209 HIS A O 1
ATOM 1580 N N . LEU A 1 210 ? -2.723 2.050 -9.134 1.00 98.44 210 LEU A N 1
ATOM 1581 C CA . LEU A 1 210 ? -3.063 1.166 -10.255 1.00 98.44 210 LEU A CA 1
ATOM 1582 C C . LEU A 1 210 ? -4.553 1.206 -10.616 1.00 98.44 210 LEU A C 1
ATOM 1584 O O . LEU A 1 210 ? -4.910 1.264 -11.790 1.00 98.44 210 LEU A O 1
ATOM 1588 N N . LYS A 1 211 ? -5.429 1.262 -9.604 1.00 97.38 211 LYS A N 1
ATOM 1589 C CA . LYS A 1 211 ? -6.891 1.308 -9.774 1.00 97.38 211 LYS A CA 1
ATOM 1590 C C . LYS A 1 211 ? -7.372 2.511 -10.598 1.00 97.38 211 LYS A C 1
ATOM 1592 O O . LYS A 1 211 ? -8.418 2.447 -11.238 1.00 97.38 211 LYS A O 1
ATOM 1597 N N . PHE A 1 212 ? -6.620 3.609 -10.582 1.00 97.88 212 PHE A N 1
ATOM 1598 C CA . PHE A 1 212 ? -7.087 4.916 -11.042 1.00 97.88 212 PHE A CA 1
ATOM 1599 C C . PHE A 1 212 ? -6.762 5.208 -12.512 1.00 97.88 212 PHE A C 1
ATOM 1601 O O . PHE A 1 212 ? -7.019 6.317 -12.987 1.00 97.88 212 PHE A O 1
ATOM 1608 N N . HIS A 1 213 ? -6.196 4.246 -13.255 1.00 98.00 213 HIS A N 1
ATOM 1609 C CA . HIS A 1 213 ? -5.893 4.452 -14.668 1.00 98.00 213 HIS A CA 1
ATOM 1610 C C . HIS A 1 213 ? -5.868 3.153 -15.505 1.00 98.00 213 HIS A C 1
ATOM 1612 O O . HIS A 1 213 ? -5.123 2.235 -15.183 1.00 98.00 213 HIS A O 1
ATOM 1618 N N . PRO A 1 214 ? -6.577 3.078 -16.652 1.00 96.25 214 PRO A N 1
ATOM 1619 C CA . PRO A 1 214 ? -6.723 1.837 -17.429 1.00 96.25 214 PRO A CA 1
ATOM 1620 C C . PRO A 1 214 ? -5.463 1.391 -18.190 1.00 96.25 214 PRO A C 1
ATOM 1622 O O . PRO A 1 214 ? -5.407 0.261 -18.660 1.00 96.25 214 PRO A O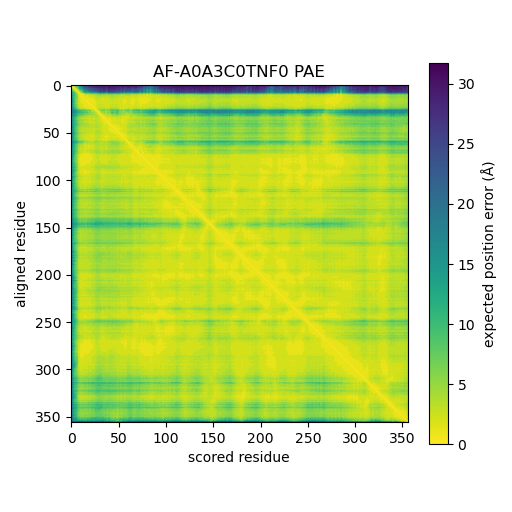 1
ATOM 1625 N N . LYS A 1 215 ? -4.469 2.275 -18.361 1.00 96.81 215 LYS A N 1
ATOM 1626 C CA . LYS A 1 215 ? -3.160 1.914 -18.952 1.00 96.81 215 LYS A CA 1
ATOM 1627 C C . LYS A 1 215 ? -2.171 1.336 -17.931 1.00 96.81 215 LYS A C 1
ATOM 1629 O O . LYS A 1 215 ? -1.041 1.046 -18.306 1.00 96.81 215 LYS A O 1
ATOM 1634 N N . LEU A 1 216 ? -2.549 1.262 -16.658 1.00 97.62 216 LEU A N 1
ATOM 1635 C CA . LEU A 1 216 ? -1.727 0.648 -15.623 1.00 97.62 216 LEU A CA 1
ATOM 1636 C C . LEU A 1 216 ? -2.151 -0.808 -15.405 1.00 97.62 216 LEU A C 1
ATOM 1638 O O . LEU A 1 216 ? -3.284 -1.167 -15.742 1.00 97.62 216 LEU A O 1
ATOM 1642 N N . PRO A 1 217 ? -1.266 -1.639 -14.827 1.00 97.19 217 PRO A N 1
ATOM 1643 C CA . PRO A 1 217 ? -1.618 -2.996 -14.447 1.00 97.19 217 PRO A CA 1
ATOM 1644 C C . PRO A 1 217 ? -2.871 -3.056 -13.574 1.00 97.19 217 PRO A C 1
ATOM 1646 O O . PRO A 1 217 ? -3.150 -2.156 -12.782 1.00 97.19 217 PRO A O 1
ATOM 1649 N N . ARG A 1 218 ? -3.605 -4.165 -13.675 1.00 96.81 218 ARG A N 1
ATOM 1650 C CA . ARG A 1 218 ? -4.763 -4.426 -12.815 1.00 96.81 218 ARG A CA 1
ATOM 1651 C C . ARG A 1 218 ? -4.328 -4.496 -11.347 1.00 96.81 218 ARG A C 1
ATOM 1653 O O . ARG A 1 218 ? -3.402 -5.240 -11.031 1.00 96.81 218 ARG A O 1
ATOM 1660 N N . CYS A 1 219 ? -5.022 -3.771 -10.467 1.00 97.69 219 CYS A N 1
ATOM 1661 C CA . CYS A 1 219 ? -4.752 -3.830 -9.032 1.00 97.69 219 CYS A CA 1
ATOM 1662 C C . CYS A 1 219 ? -5.229 -5.149 -8.400 1.00 97.69 219 CYS A C 1
ATOM 1664 O O . CYS A 1 219 ? -6.079 -5.856 -8.951 1.00 97.69 219 CYS A O 1
ATOM 1666 N N . ALA A 1 220 ? -4.707 -5.466 -7.217 1.00 98.38 220 ALA A N 1
ATOM 1667 C CA . ALA A 1 220 ? -4.956 -6.720 -6.516 1.00 98.38 220 ALA A CA 1
ATOM 1668 C C . ALA A 1 220 ? -6.439 -6.966 -6.209 1.00 98.38 220 ALA A C 1
ATOM 1670 O O . ALA A 1 220 ? -6.939 -8.071 -6.426 1.00 98.38 220 ALA A O 1
ATOM 1671 N N . LEU A 1 221 ? -7.162 -5.932 -5.768 1.00 97.69 221 LEU A N 1
ATOM 1672 C CA . LEU A 1 221 ? -8.599 -6.033 -5.506 1.00 97.69 221 LEU A CA 1
ATOM 1673 C C . LEU A 1 221 ? -9.361 -6.367 -6.789 1.00 97.69 221 LEU A C 1
ATOM 1675 O O . LEU A 1 221 ? -10.102 -7.343 -6.820 1.00 97.69 221 LEU A O 1
ATOM 1679 N N . ASP A 1 222 ? -9.130 -5.640 -7.884 1.00 97.69 222 ASP A N 1
ATOM 1680 C CA . ASP A 1 222 ? -9.782 -5.921 -9.172 1.00 97.69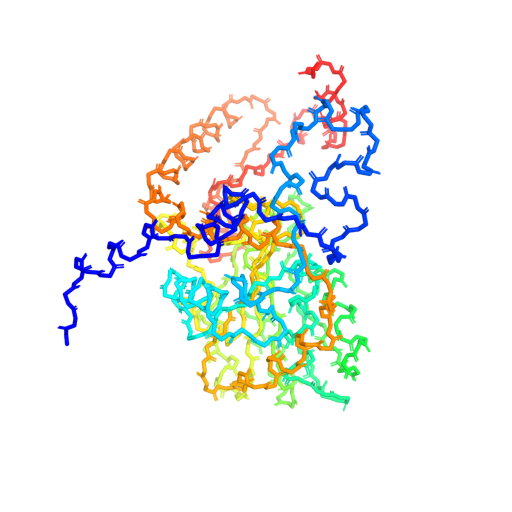 222 ASP A CA 1
ATOM 1681 C C . ASP A 1 222 ? -9.423 -7.306 -9.732 1.00 97.69 222 ASP A C 1
ATOM 1683 O O . ASP A 1 222 ? -10.188 -7.876 -10.512 1.00 97.69 222 ASP A O 1
ATOM 1687 N N . ALA A 1 223 ? -8.278 -7.867 -9.336 1.00 98.06 223 ALA A N 1
ATOM 1688 C CA . ALA A 1 223 ? -7.884 -9.232 -9.665 1.00 98.06 223 ALA A CA 1
ATOM 1689 C C . ALA A 1 223 ? -8.556 -10.308 -8.787 1.00 98.06 223 ALA A C 1
ATOM 1691 O O . ALA A 1 223 ? -8.505 -11.480 -9.153 1.00 98.06 223 ALA A O 1
ATOM 1692 N N . GLY A 1 224 ? -9.209 -9.926 -7.684 1.00 98.00 224 GLY A N 1
ATOM 1693 C CA . GLY A 1 224 ? -9.953 -10.826 -6.799 1.00 98.00 224 GLY A CA 1
ATOM 1694 C C . GLY A 1 224 ? -9.284 -11.133 -5.459 1.00 98.00 224 GLY A C 1
ATOM 1695 O O . GLY A 1 224 ? -9.690 -12.095 -4.816 1.00 98.00 224 GLY A O 1
ATOM 1696 N N . ALA A 1 225 ? -8.263 -10.375 -5.046 1.00 98.56 225 ALA A N 1
ATOM 1697 C CA . ALA A 1 225 ? -7.601 -10.599 -3.763 1.00 98.56 225 ALA A CA 1
ATOM 1698 C C . ALA A 1 225 ? -8.580 -10.403 -2.596 1.00 98.56 225 ALA A C 1
ATOM 1700 O O . ALA A 1 225 ? -9.405 -9.487 -2.629 1.00 98.56 225 ALA A O 1
ATOM 1701 N N . ASP A 1 226 ? -8.450 -11.236 -1.563 1.00 98.75 226 ASP A N 1
ATOM 1702 C CA . ASP A 1 226 ? -9.287 -11.151 -0.363 1.00 98.75 226 ASP A CA 1
ATOM 1703 C C . ASP A 1 226 ? -8.801 -10.014 0.545 1.00 98.75 226 ASP A C 1
ATOM 1705 O O . ASP A 1 226 ? -9.598 -9.225 1.054 1.00 98.75 226 ASP A O 1
ATOM 1709 N N . LEU A 1 227 ? -7.474 -9.881 0.680 1.00 98.75 227 LEU A N 1
ATOM 1710 C CA . LEU A 1 227 ? -6.830 -8.759 1.357 1.00 98.75 227 LEU A CA 1
ATOM 1711 C C . LEU A 1 227 ? -5.713 -8.160 0.513 1.00 98.75 227 LEU A C 1
ATOM 1713 O O . LEU A 1 227 ? -4.916 -8.870 -0.102 1.00 98.75 227 LEU A O 1
ATOM 1717 N N . CYS A 1 228 ? -5.645 -6.832 0.516 1.00 98.56 228 CYS A N 1
ATOM 1718 C CA . CYS A 1 228 ? -4.615 -6.066 -0.168 1.00 98.56 228 CYS A CA 1
ATOM 1719 C C . CYS A 1 228 ? -4.121 -4.929 0.726 1.00 98.56 228 CYS A C 1
ATOM 1721 O O . CYS A 1 228 ? -4.916 -4.111 1.187 1.00 98.56 228 CYS A O 1
ATOM 1723 N N . VAL A 1 229 ? -2.809 -4.835 0.941 1.00 98.81 229 VAL A N 1
ATOM 1724 C CA . VAL A 1 229 ? -2.202 -3.688 1.628 1.00 98.81 229 VAL A CA 1
ATOM 1725 C C . VAL A 1 229 ? -1.416 -2.825 0.649 1.00 98.81 229 VAL A C 1
ATOM 1727 O O . VAL A 1 229 ? -0.653 -3.331 -0.169 1.00 98.81 229 VAL A O 1
ATOM 1730 N N . GLN A 1 230 ? -1.558 -1.507 0.765 1.00 98.75 230 GLN A N 1
ATOM 1731 C CA . GLN A 1 230 ? -0.901 -0.541 -0.109 1.00 98.75 230 GLN A CA 1
ATOM 1732 C C . GLN A 1 230 ? -0.155 0.524 0.702 1.00 98.75 230 GLN A C 1
ATOM 1734 O O . GLN A 1 230 ? -0.657 1.043 1.704 1.00 98.75 230 GLN A O 1
ATOM 1739 N N . SER A 1 231 ? 1.057 0.888 0.271 1.00 98.62 231 SER A N 1
ATOM 1740 C CA . SER A 1 231 ? 1.806 1.993 0.874 1.00 98.62 231 SER A CA 1
ATOM 1741 C C . SER A 1 231 ? 1.440 3.292 0.175 1.00 98.62 231 SER A C 1
ATOM 1743 O O . SER A 1 231 ? 2.108 3.698 -0.776 1.00 98.62 231 SER A O 1
ATOM 1745 N N . THR A 1 232 ? 0.408 3.975 0.666 1.00 98.44 232 THR A N 1
ATOM 1746 C CA . THR A 1 232 ? -0.045 5.266 0.126 1.00 98.44 232 THR A CA 1
ATOM 1747 C C . THR A 1 232 ? 1.129 6.234 -0.063 1.00 98.44 232 THR A C 1
ATOM 1749 O O . THR A 1 232 ? 1.331 6.743 -1.159 1.00 98.44 232 THR A O 1
ATOM 1752 N N . HIS A 1 233 ? 1.994 6.365 0.947 1.00 98.25 233 HIS A N 1
ATOM 1753 C CA . HIS A 1 233 ? 3.161 7.258 0.927 1.00 98.25 233 HIS A CA 1
ATOM 1754 C C . HIS A 1 233 ? 4.272 6.922 -0.075 1.00 98.25 233 HIS A C 1
ATOM 1756 O O . HIS A 1 233 ? 5.178 7.729 -0.265 1.00 98.25 233 HIS A O 1
ATOM 1762 N N . LYS A 1 234 ? 4.281 5.722 -0.671 1.00 97.75 234 LYS A N 1
ATOM 1763 C CA . LYS A 1 234 ? 5.335 5.349 -1.627 1.00 97.75 234 LYS A CA 1
ATOM 1764 C C . LYS A 1 234 ? 5.101 5.939 -3.010 1.00 97.75 234 LYS A C 1
ATOM 1766 O O . LYS A 1 234 ? 6.072 6.146 -3.731 1.00 97.75 234 LYS A O 1
ATOM 1771 N N . ILE A 1 235 ? 3.839 6.107 -3.408 1.00 96.56 235 ILE A N 1
ATOM 1772 C CA . ILE A 1 235 ? 3.484 6.420 -4.801 1.00 96.56 235 ILE A CA 1
ATOM 1773 C C . ILE A 1 235 ? 2.478 7.565 -4.916 1.00 96.56 235 ILE A C 1
ATOM 1775 O O . ILE A 1 235 ? 2.585 8.361 -5.843 1.00 96.56 235 ILE A O 1
ATOM 1779 N N . VAL A 1 236 ? 1.505 7.656 -4.008 1.00 96.50 236 VAL A N 1
ATOM 1780 C CA . VAL A 1 236 ? 0.465 8.697 -4.035 1.00 96.50 236 VAL A CA 1
ATOM 1781 C C . VAL A 1 236 ? 0.667 9.676 -2.868 1.00 96.50 236 VAL A C 1
ATOM 1783 O O . VAL A 1 236 ? 1.586 9.509 -2.069 1.00 96.50 236 VAL A O 1
ATOM 1786 N N . GLY A 1 237 ? -0.157 10.724 -2.774 1.00 95.31 237 GLY A N 1
ATOM 1787 C CA . GLY A 1 237 ? 0.041 11.884 -1.887 1.00 95.31 237 GLY A CA 1
ATOM 1788 C C . GLY A 1 237 ? -0.091 11.665 -0.367 1.00 95.31 237 GLY A C 1
ATOM 1789 O O . GLY A 1 237 ? -0.575 12.557 0.322 1.00 95.31 237 GLY A O 1
ATOM 1790 N N . GLY A 1 238 ? 0.299 10.507 0.173 1.00 97.00 238 GLY A N 1
ATOM 1791 C CA . GLY A 1 238 ? 0.317 10.234 1.616 1.00 97.00 238 GLY A CA 1
ATOM 1792 C C . GLY A 1 238 ? 1.653 10.593 2.279 1.00 97.00 238 GLY A C 1
ATOM 1793 O O . GLY A 1 238 ? 2.713 10.475 1.668 1.00 97.00 238 GLY A O 1
ATOM 1794 N N . MET A 1 239 ? 1.629 10.985 3.554 1.00 97.94 239 MET A N 1
ATOM 1795 C CA . MET A 1 239 ? 2.860 11.220 4.327 1.00 97.94 239 MET A CA 1
ATOM 1796 C C . MET A 1 239 ? 3.551 9.905 4.701 1.00 97.94 239 MET A C 1
ATOM 1798 O O . MET A 1 239 ? 2.883 8.893 4.876 1.00 97.94 239 MET A O 1
ATOM 1802 N N . THR A 1 240 ? 4.876 9.894 4.881 1.00 98.12 240 THR A N 1
ATOM 1803 C CA . THR A 1 240 ? 5.622 8.694 5.309 1.00 98.12 240 THR A CA 1
ATOM 1804 C C . THR A 1 240 ? 4.935 7.991 6.488 1.00 98.12 240 THR A C 1
ATOM 1806 O O . THR A 1 240 ? 4.527 8.648 7.438 1.00 98.12 240 THR A O 1
ATOM 1809 N N . GLN A 1 241 ? 4.830 6.656 6.422 1.00 98.00 241 GLN A N 1
ATOM 1810 C CA . GLN A 1 241 ? 4.035 5.771 7.304 1.00 98.00 241 GLN A CA 1
ATOM 1811 C C . GLN A 1 241 ? 2.529 5.694 7.009 1.00 98.00 241 GLN A C 1
ATOM 1813 O O . GLN A 1 241 ? 1.897 4.734 7.442 1.00 98.00 241 GLN A O 1
ATOM 1818 N N . ALA A 1 242 ? 1.950 6.610 6.236 1.00 98.62 242 ALA A N 1
ATOM 1819 C CA . ALA A 1 242 ? 0.556 6.515 5.816 1.00 98.62 242 ALA A CA 1
ATOM 1820 C C . ALA A 1 242 ? 0.373 5.330 4.852 1.00 98.62 242 ALA A C 1
ATOM 1822 O O . ALA A 1 242 ? 1.097 5.188 3.855 1.00 98.62 242 ALA A O 1
ATOM 1823 N N . SER A 1 243 ? -0.545 4.420 5.165 1.00 98.75 243 SER A N 1
ATOM 1824 C CA . SER A 1 243 ? -0.878 3.254 4.336 1.00 98.75 243 SER A CA 1
ATOM 1825 C C . SER A 1 243 ? -2.355 2.885 4.472 1.00 98.75 243 SER A C 1
ATOM 1827 O O . SER A 1 243 ? -3.033 3.370 5.377 1.00 98.75 243 SER A O 1
ATOM 1829 N N . MET A 1 244 ? -2.848 2.020 3.587 1.00 98.81 244 MET A N 1
ATOM 1830 C CA . MET A 1 244 ? -4.206 1.481 3.671 1.00 98.81 244 MET A CA 1
ATOM 1831 C C . MET A 1 244 ? -4.189 -0.041 3.556 1.00 98.81 244 MET A C 1
ATOM 1833 O O . MET A 1 244 ? -3.374 -0.607 2.825 1.00 98.81 244 MET A O 1
ATOM 1837 N N . LEU A 1 245 ? -5.084 -0.688 4.298 1.00 98.88 245 LEU A N 1
ATOM 1838 C CA . LEU A 1 245 ? -5.458 -2.087 4.104 1.00 98.88 245 LEU A CA 1
ATOM 1839 C C . LEU A 1 245 ? -6.864 -2.121 3.513 1.00 98.88 245 LEU A C 1
ATOM 1841 O O . LEU A 1 245 ? -7.745 -1.409 3.988 1.00 98.88 245 LEU A O 1
ATOM 1845 N N . HIS A 1 246 ? -7.072 -2.964 2.516 1.00 98.81 246 HIS A N 1
ATOM 1846 C CA . HIS A 1 246 ? -8.342 -3.155 1.840 1.00 98.81 246 HIS A CA 1
ATOM 1847 C C . HIS A 1 246 ? -8.774 -4.613 1.950 1.00 98.81 246 HIS A C 1
ATOM 1849 O O . HIS A 1 246 ? -7.944 -5.513 1.802 1.00 98.81 246 HIS A O 1
ATOM 1855 N N . ALA A 1 247 ? -10.065 -4.831 2.182 1.00 98.56 247 ALA A N 1
ATOM 1856 C CA . ALA A 1 247 ? -10.651 -6.150 2.340 1.00 98.56 247 ALA A CA 1
ATOM 1857 C C . ALA A 1 247 ? -11.867 -6.344 1.440 1.00 98.56 247 ALA A C 1
ATOM 1859 O O . ALA A 1 247 ? -12.671 -5.423 1.251 1.00 98.56 247 ALA A O 1
ATOM 1860 N N . ARG A 1 248 ? -11.989 -7.564 0.917 1.00 97.31 248 ARG A N 1
ATOM 1861 C CA . ARG A 1 248 ? -13.215 -8.085 0.322 1.00 97.31 248 ARG A CA 1
ATOM 1862 C C . ARG A 1 248 ? -13.850 -9.093 1.263 1.00 97.31 248 ARG A C 1
ATOM 1864 O O . ARG A 1 248 ? -13.183 -10.013 1.725 1.00 97.31 248 ARG A O 1
ATOM 1871 N N . GLU A 1 249 ? -15.128 -8.902 1.551 1.00 94.88 249 GLU A N 1
ATOM 1872 C CA . GLU A 1 249 ? -15.898 -9.815 2.389 1.00 94.88 249 GLU A CA 1
ATOM 1873 C C . GLU A 1 249 ? -16.115 -11.151 1.648 1.00 94.88 249 GLU A C 1
ATOM 1875 O O . GLU A 1 249 ? -16.157 -11.214 0.417 1.00 94.88 249 GLU A O 1
ATOM 1880 N N . GLY A 1 250 ? -16.224 -12.252 2.398 1.00 93.44 250 GLY A N 1
ATOM 1881 C CA . GLY A 1 250 ? -16.482 -13.586 1.846 1.00 93.44 250 GLY A CA 1
ATOM 1882 C C . GLY A 1 250 ? -15.560 -14.655 2.421 1.00 93.44 250 GLY A C 1
ATOM 1883 O O . GLY A 1 250 ? -15.993 -15.451 3.248 1.00 93.44 250 GLY A O 1
ATOM 1884 N N . ARG A 1 251 ? -14.294 -14.700 1.980 1.00 95.56 251 ARG A N 1
ATOM 1885 C CA . ARG A 1 251 ? -13.301 -15.683 2.471 1.00 95.56 251 ARG A CA 1
ATOM 1886 C C . ARG A 1 251 ? -12.573 -15.244 3.742 1.00 95.56 251 ARG A C 1
ATOM 1888 O O . ARG A 1 251 ? -11.893 -16.061 4.356 1.00 95.56 251 ARG A O 1
ATOM 1895 N N . VAL A 1 252 ? -12.691 -13.971 4.105 1.00 96.25 252 VAL A N 1
ATOM 1896 C CA . VAL A 1 252 ? -12.085 -13.368 5.295 1.00 96.25 252 VAL A CA 1
ATOM 1897 C C . VAL A 1 252 ? -13.157 -12.684 6.132 1.00 96.25 252 VAL A C 1
ATOM 1899 O O . VAL A 1 252 ? -14.138 -12.170 5.588 1.00 96.25 252 VAL A O 1
ATOM 1902 N N . ASP A 1 253 ? -12.950 -12.677 7.446 1.00 95.62 253 ASP A N 1
ATOM 1903 C CA . ASP A 1 253 ? -13.812 -11.986 8.398 1.00 95.62 253 ASP A CA 1
ATOM 1904 C C . ASP A 1 253 ? -13.268 -10.574 8.678 1.00 95.62 253 ASP A C 1
ATOM 1906 O O . ASP A 1 253 ? -12.131 -10.382 9.121 1.00 95.62 253 ASP A O 1
ATOM 1910 N N . VAL A 1 254 ? -14.086 -9.560 8.397 1.00 95.62 254 VAL A N 1
ATOM 1911 C CA . VAL A 1 254 ? -13.745 -8.148 8.624 1.00 95.62 254 VAL A CA 1
ATOM 1912 C C . VAL A 1 254 ? -13.682 -7.780 10.102 1.00 95.62 254 VAL A C 1
ATOM 1914 O O . VAL A 1 254 ? -12.960 -6.841 10.460 1.00 95.62 254 VAL A O 1
ATOM 1917 N N . ASP A 1 255 ? -14.359 -8.522 10.975 1.00 95.75 255 ASP A N 1
ATOM 1918 C CA . ASP A 1 255 ? -14.272 -8.330 12.419 1.00 95.75 255 ASP A CA 1
ATOM 1919 C C . ASP A 1 255 ? -12.924 -8.828 12.951 1.00 95.75 255 ASP A C 1
ATOM 1921 O O . ASP A 1 255 ? -12.290 -8.123 13.743 1.00 95.75 255 ASP A O 1
ATOM 1925 N N . ASP A 1 256 ? -12.412 -9.956 12.448 1.00 96.81 256 ASP A N 1
ATOM 1926 C CA . ASP A 1 256 ? -11.068 -10.449 12.783 1.00 96.81 256 ASP A CA 1
ATOM 1927 C C . ASP A 1 256 ? -9.985 -9.455 12.354 1.00 96.81 256 ASP A C 1
ATOM 1929 O O . ASP A 1 256 ? -9.063 -9.156 13.120 1.00 96.81 256 ASP A O 1
ATOM 1933 N N . ILE A 1 257 ? -10.124 -8.863 11.166 1.00 97.44 257 ILE A N 1
ATOM 1934 C CA . ILE A 1 257 ? -9.216 -7.814 10.679 1.00 97.44 257 ILE A CA 1
ATOM 1935 C C . ILE A 1 257 ? -9.276 -6.589 11.594 1.00 97.44 257 ILE A C 1
ATOM 1937 O O . ILE A 1 257 ? -8.240 -6.072 12.023 1.00 97.44 257 ILE A O 1
ATOM 1941 N N . THR A 1 258 ? -10.485 -6.136 11.928 1.00 97.06 258 THR A N 1
ATOM 1942 C CA . THR A 1 258 ? -10.707 -4.966 12.787 1.00 97.06 258 THR A CA 1
ATOM 1943 C C . THR A 1 258 ? -10.118 -5.185 14.182 1.00 97.06 258 THR A C 1
ATOM 1945 O O . THR A 1 258 ? -9.411 -4.319 14.702 1.00 97.06 258 THR A O 1
ATOM 1948 N N . ASN A 1 259 ? -10.350 -6.351 14.785 1.00 96.94 259 ASN A N 1
ATOM 1949 C CA . ASN A 1 259 ? -9.825 -6.703 16.103 1.00 96.94 259 ASN A CA 1
ATOM 1950 C C . ASN A 1 259 ? -8.301 -6.861 16.087 1.00 96.94 259 ASN A C 1
ATOM 1952 O O . ASN A 1 259 ? -7.622 -6.375 16.992 1.00 96.94 259 ASN A O 1
ATOM 1956 N N . THR A 1 260 ? -7.746 -7.440 15.024 1.00 97.62 260 THR A N 1
ATOM 1957 C CA . THR A 1 260 ? -6.295 -7.545 14.832 1.00 97.62 260 THR A CA 1
ATOM 1958 C C . THR A 1 260 ? -5.646 -6.164 14.718 1.00 97.62 260 THR A C 1
ATOM 1960 O O . THR A 1 260 ? -4.639 -5.887 15.370 1.00 97.62 260 THR A O 1
ATOM 1963 N N . LEU A 1 261 ? -6.238 -5.246 13.950 1.00 98.12 261 LEU A N 1
ATOM 1964 C CA . LEU A 1 261 ? -5.736 -3.875 13.828 1.00 98.12 261 LEU A CA 1
ATOM 1965 C C . LEU A 1 261 ? -5.789 -3.108 15.153 1.00 98.12 261 LEU A C 1
ATOM 1967 O O . LEU A 1 261 ? -4.865 -2.341 15.427 1.00 98.12 261 LEU A O 1
ATOM 1971 N N . LYS A 1 262 ? -6.809 -3.335 15.992 1.00 96.50 262 LYS A 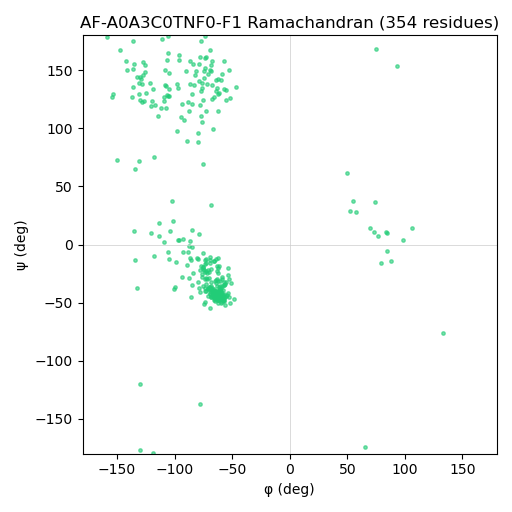N 1
ATOM 1972 C CA . LYS A 1 262 ? -6.879 -2.733 17.334 1.00 96.50 262 LYS A CA 1
ATOM 1973 C C . LYS A 1 262 ? -5.703 -3.142 18.225 1.00 96.50 262 LYS A C 1
ATOM 1975 O O . LYS A 1 262 ? -5.217 -2.332 19.008 1.00 96.50 262 LYS A O 1
ATOM 1980 N N . LEU A 1 263 ? -5.226 -4.382 18.087 1.00 96.06 263 LEU A N 1
ATOM 1981 C CA . LEU A 1 263 ? -4.076 -4.894 18.840 1.00 96.06 263 LEU A CA 1
ATOM 1982 C C . LEU A 1 263 ? -2.739 -4.354 18.320 1.00 96.06 263 LEU A C 1
ATOM 1984 O O . LEU A 1 263 ? -1.814 -4.136 19.101 1.00 96.06 263 LEU A O 1
ATOM 1988 N N . LEU A 1 264 ? -2.618 -4.172 17.004 1.00 96.75 264 LEU A N 1
ATOM 1989 C CA . LEU A 1 264 ? -1.341 -3.863 16.358 1.00 96.75 264 LEU A CA 1
ATOM 1990 C C . LEU A 1 264 ? -1.079 -2.362 16.176 1.00 96.75 264 LEU A C 1
ATOM 1992 O O . LEU A 1 264 ? 0.079 -1.945 16.098 1.00 96.75 264 LEU A O 1
ATOM 1996 N N . GLN A 1 265 ? -2.127 -1.546 16.062 1.00 96.75 265 GLN A N 1
ATOM 1997 C CA . GLN A 1 265 ? -1.985 -0.103 15.892 1.00 96.75 265 GLN A CA 1
ATOM 1998 C C . GLN A 1 265 ? -1.811 0.622 17.226 1.00 96.75 265 GLN A C 1
ATOM 2000 O O . GLN A 1 265 ? -2.266 0.185 18.280 1.00 96.75 265 GLN A O 1
ATOM 2005 N N . THR A 1 266 ? -1.183 1.795 17.169 1.00 96.00 266 THR A N 1
ATOM 2006 C CA . THR A 1 266 ? -1.082 2.686 18.332 1.00 96.00 266 THR A CA 1
ATOM 2007 C C . THR A 1 266 ? -2.465 3.108 18.850 1.00 96.00 266 THR A C 1
ATOM 2009 O O . THR A 1 266 ? -3.377 3.416 18.078 1.00 96.00 266 THR A O 1
ATOM 2012 N N . THR A 1 267 ? -2.615 3.199 20.172 1.00 93.69 267 THR A N 1
ATOM 2013 C CA . THR A 1 267 ? -3.804 3.781 20.821 1.00 93.69 267 THR A CA 1
ATOM 2014 C C . THR A 1 267 ? -3.849 5.308 20.714 1.00 93.69 267 THR A C 1
ATOM 2016 O O . THR A 1 267 ? -4.890 5.911 20.953 1.00 93.69 267 THR A O 1
ATOM 2019 N N . SER A 1 268 ? -2.734 5.937 20.325 1.00 94.75 268 SER A N 1
ATOM 2020 C CA . SER A 1 268 ? -2.617 7.367 20.011 1.00 94.75 268 SER A CA 1
ATOM 2021 C C . SER A 1 268 ? -2.213 7.540 18.539 1.00 94.75 268 SER A C 1
ATOM 2023 O O . SER A 1 268 ? -1.032 7.764 18.255 1.00 94.75 268 SER A O 1
ATOM 2025 N N . PRO A 1 269 ? -3.137 7.347 17.581 1.00 96.25 269 PRO A N 1
ATOM 2026 C CA . PRO A 1 269 ? -2.832 7.466 16.159 1.00 96.25 269 PRO A CA 1
ATOM 2027 C C . PRO A 1 269 ? -2.534 8.912 15.768 1.00 96.25 269 PRO A C 1
ATOM 2029 O O . PRO A 1 269 ? -3.095 9.853 16.324 1.00 96.25 269 PRO A O 1
ATOM 2032 N N . SER A 1 270 ? -1.669 9.093 14.769 1.00 97.25 270 SER A N 1
ATOM 2033 C CA . SER A 1 270 ? -1.416 10.422 14.216 1.00 97.25 270 SER A CA 1
ATOM 2034 C C . SER A 1 270 ? -2.565 10.839 13.298 1.00 97.25 270 SER A C 1
ATOM 2036 O O . SER A 1 270 ? -2.710 10.317 12.190 1.00 97.25 270 SER A O 1
ATOM 2038 N N . TYR A 1 271 ? -3.347 11.824 13.738 1.00 97.44 271 TYR A N 1
ATOM 2039 C CA . TYR A 1 271 ? -4.416 12.429 12.940 1.00 97.44 271 TYR A CA 1
ATOM 2040 C C . TYR A 1 271 ? -3.884 13.107 11.679 1.00 97.44 271 TYR A C 1
ATOM 2042 O O . TYR A 1 271 ? -4.535 13.069 10.644 1.00 97.44 271 TYR A O 1
ATOM 2050 N N . ILE A 1 272 ? -2.661 13.641 11.723 1.00 97.75 272 ILE A N 1
ATOM 2051 C CA . ILE A 1 272 ? -1.983 14.204 10.550 1.00 97.75 272 ILE A CA 1
ATOM 2052 C C . ILE A 1 272 ? -1.787 13.133 9.467 1.00 97.75 272 ILE A C 1
ATOM 2054 O O . ILE A 1 272 ? -2.080 13.376 8.296 1.00 97.75 272 ILE A O 1
ATOM 2058 N N . LEU A 1 273 ? -1.326 11.936 9.848 1.00 98.44 273 LEU A N 1
ATOM 2059 C CA . LEU A 1 273 ? -1.158 10.840 8.892 1.00 98.44 273 LEU A CA 1
ATOM 2060 C C . LEU A 1 273 ? -2.508 10.393 8.322 1.00 98.44 273 LEU A C 1
ATOM 2062 O O . LEU A 1 273 ? -2.616 10.218 7.110 1.00 98.44 273 LEU A O 1
ATOM 2066 N N . MET A 1 274 ? -3.54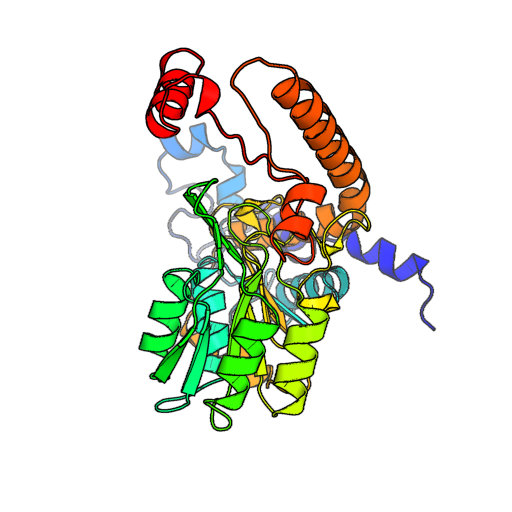6 10.280 9.156 1.00 98.44 274 MET A N 1
ATOM 2067 C CA . MET A 1 274 ? -4.894 9.929 8.692 1.00 98.44 274 MET A CA 1
ATOM 2068 C C . MET A 1 274 ? -5.510 10.999 7.779 1.00 98.44 274 MET A C 1
ATOM 2070 O O . MET A 1 274 ? -6.093 10.658 6.756 1.00 98.44 274 MET A O 1
ATOM 2074 N N . ALA A 1 275 ? -5.321 12.285 8.077 1.00 98.38 275 ALA A N 1
ATOM 2075 C CA . ALA A 1 275 ? -5.724 13.373 7.191 1.00 98.38 275 ALA A CA 1
ATOM 2076 C C . ALA A 1 275 ? -5.027 13.279 5.827 1.00 98.38 275 ALA A C 1
ATOM 2078 O O . ALA A 1 275 ? -5.664 13.477 4.795 1.00 98.38 275 ALA A O 1
ATOM 2079 N N . SER A 1 276 ? -3.735 12.921 5.801 1.00 98.62 276 SER A N 1
ATOM 2080 C CA . SER A 1 276 ? -3.022 12.702 4.537 1.00 98.62 276 SER A CA 1
ATOM 2081 C C . SER A 1 276 ? -3.591 11.524 3.739 1.00 98.62 276 SER A C 1
ATOM 2083 O O . SER A 1 276 ? -3.612 11.584 2.515 1.00 98.62 276 SER A O 1
ATOM 2085 N N . LEU A 1 277 ? -4.099 10.481 4.407 1.00 98.81 277 LEU A N 1
ATOM 2086 C CA . LEU A 1 277 ? -4.779 9.353 3.759 1.00 98.81 277 LEU A CA 1
ATOM 2087 C C . LEU A 1 277 ? -6.120 9.776 3.154 1.00 98.81 277 LEU A C 1
ATOM 2089 O O . LEU A 1 277 ? -6.401 9.431 2.007 1.00 98.81 277 LEU A O 1
ATOM 2093 N N . ASP A 1 278 ? -6.912 10.545 3.901 1.00 98.81 278 ASP A N 1
ATOM 2094 C CA . ASP A 1 278 ? -8.208 11.059 3.454 1.00 98.81 278 ASP A CA 1
ATOM 2095 C C . ASP A 1 278 ? -8.055 11.962 2.216 1.00 98.81 278 ASP A C 1
ATOM 2097 O O . ASP A 1 278 ? -8.697 11.746 1.186 1.00 98.81 278 ASP A O 1
ATOM 2101 N N . LEU A 1 279 ? -7.103 12.900 2.265 1.00 98.69 279 LEU A N 1
ATOM 2102 C CA . LEU A 1 279 ? -6.765 13.784 1.146 1.00 98.69 279 LEU A CA 1
ATOM 2103 C C . LEU A 1 279 ? -6.163 13.033 -0.050 1.00 98.69 279 LEU A C 1
ATOM 2105 O O . LEU A 1 279 ? -6.534 13.311 -1.189 1.00 98.69 279 LEU A O 1
ATOM 2109 N N . ALA A 1 280 ? -5.261 12.071 0.179 1.00 98.62 280 ALA A N 1
ATOM 2110 C CA . ALA A 1 280 ? -4.673 11.273 -0.900 1.00 98.62 280 ALA A CA 1
ATOM 2111 C C . ALA A 1 280 ? -5.743 10.459 -1.639 1.00 98.62 280 ALA A C 1
ATOM 2113 O O . ALA A 1 280 ? -5.723 10.377 -2.867 1.00 98.62 280 ALA A O 1
ATOM 2114 N N . ARG A 1 281 ? -6.703 9.891 -0.901 1.00 98.31 281 ARG A N 1
ATOM 2115 C CA . ARG A 1 281 ? -7.853 9.186 -1.471 1.00 98.31 281 ARG A CA 1
ATOM 2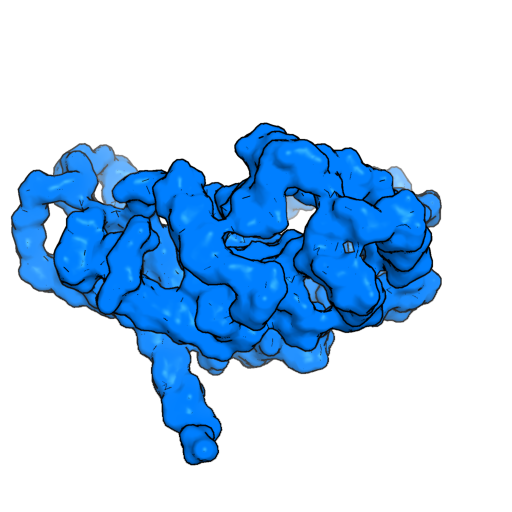116 C C . ARG A 1 281 ? -8.718 10.120 -2.308 1.00 98.31 281 ARG A C 1
ATOM 2118 O O . ARG A 1 281 ? -9.037 9.756 -3.437 1.00 98.31 281 ARG A O 1
ATOM 2125 N N . MET A 1 282 ? -9.045 11.313 -1.801 1.00 98.50 282 MET A N 1
ATOM 2126 C CA . MET A 1 282 ? -9.789 12.325 -2.562 1.00 98.50 282 MET A CA 1
ATOM 2127 C C . MET A 1 282 ? -9.075 12.663 -3.869 1.00 98.50 282 MET A C 1
ATOM 2129 O O . MET A 1 282 ? -9.671 12.528 -4.934 1.00 98.50 282 MET A O 1
ATOM 2133 N N . GLN A 1 283 ? -7.785 13.004 -3.804 1.00 98.31 283 GLN A N 1
ATOM 2134 C CA . GLN A 1 283 ? -6.994 13.368 -4.979 1.00 98.31 283 GLN A CA 1
ATOM 2135 C C . GLN A 1 283 ? -6.961 12.247 -6.022 1.00 98.31 283 GLN A C 1
ATOM 2137 O O . GLN A 1 283 ? -7.110 12.505 -7.214 1.00 98.31 283 GLN A O 1
ATOM 2142 N N . MET A 1 284 ? -6.770 10.993 -5.607 1.00 98.12 284 MET A N 1
ATOM 2143 C CA . MET A 1 284 ? -6.742 9.880 -6.556 1.00 98.12 284 MET A CA 1
ATOM 2144 C C . MET A 1 284 ? -8.117 9.611 -7.174 1.00 98.12 284 MET A C 1
ATOM 2146 O O . MET A 1 284 ? -8.196 9.348 -8.373 1.00 98.12 284 MET A O 1
ATOM 2150 N N . ALA A 1 285 ? -9.193 9.727 -6.397 1.00 97.75 285 ALA A N 1
ATOM 2151 C CA . ALA A 1 285 ? -10.548 9.515 -6.892 1.00 97.75 285 ALA A CA 1
ATOM 2152 C C . ALA A 1 285 ? -11.011 10.613 -7.867 1.00 97.75 285 ALA A C 1
ATOM 2154 O O . ALA A 1 285 ? -11.697 10.305 -8.839 1.00 97.75 285 ALA A O 1
ATOM 2155 N N . THR A 1 286 ? -10.622 11.872 -7.646 1.00 96.81 286 THR A N 1
ATOM 2156 C CA . THR A 1 286 ? -11.118 13.024 -8.424 1.00 96.81 286 THR A CA 1
ATOM 2157 C C . THR A 1 286 ? -10.146 13.478 -9.516 1.00 96.81 286 THR A C 1
ATOM 2159 O O . THR A 1 286 ? -10.555 13.846 -10.617 1.00 96.81 286 THR A O 1
ATOM 2162 N N . GLU A 1 287 ? -8.840 13.415 -9.253 1.00 96.88 287 GLU A N 1
ATOM 2163 C CA . GLU A 1 287 ? -7.785 13.913 -10.143 1.00 96.88 287 GLU A CA 1
ATOM 2164 C C . GLU A 1 287 ? -6.831 12.813 -10.634 1.00 96.88 287 GLU A C 1
ATOM 2166 O O . GLU A 1 287 ? -6.032 13.050 -11.548 1.00 96.88 287 GLU A O 1
ATOM 2171 N N . GLY A 1 288 ? -6.912 11.601 -10.072 1.00 97.50 288 GLY A N 1
ATOM 2172 C CA . GLY A 1 288 ? -5.941 10.527 -10.288 1.00 97.50 288 GLY A CA 1
ATOM 2173 C C . GLY A 1 288 ? -5.729 10.189 -11.757 1.00 97.50 288 GLY A C 1
ATOM 2174 O O . GLY A 1 288 ? -4.586 10.112 -12.199 1.00 97.50 288 GLY A O 1
ATOM 2175 N N . LYS A 1 289 ? -6.800 10.097 -12.555 1.00 97.31 289 LYS A N 1
ATOM 2176 C CA . LYS A 1 289 ? -6.685 9.828 -13.998 1.00 97.31 289 LYS A CA 1
ATOM 2177 C C . LYS A 1 289 ? -5.820 10.873 -14.710 1.00 97.31 289 LYS A C 1
ATOM 2179 O O . LYS A 1 289 ? -4.908 10.511 -15.445 1.00 97.31 289 LYS A O 1
ATOM 2184 N N . LYS A 1 290 ? -6.070 12.163 -14.465 1.00 97.81 290 LYS A N 1
ATOM 2185 C CA . LYS A 1 290 ? -5.332 13.279 -15.082 1.00 97.81 290 LYS A CA 1
ATOM 2186 C C . LYS A 1 290 ? -3.868 13.292 -14.641 1.00 97.81 290 LYS A C 1
ATOM 2188 O O . LYS A 1 290 ? -2.976 13.500 -15.465 1.00 97.81 290 LYS A O 1
ATOM 2193 N N . LEU A 1 291 ? -3.624 13.091 -13.345 1.00 98.25 291 LEU A N 1
ATOM 2194 C CA . LEU A 1 291 ? -2.275 13.029 -12.782 1.00 98.25 291 LEU A CA 1
ATOM 2195 C C . LEU A 1 291 ? -1.492 11.853 -13.379 1.00 98.25 291 LEU A C 1
ATOM 2197 O O . LEU A 1 291 ? -0.362 12.033 -13.829 1.00 98.25 291 LEU A O 1
ATOM 2201 N N . LEU A 1 292 ? -2.115 10.678 -13.459 1.00 98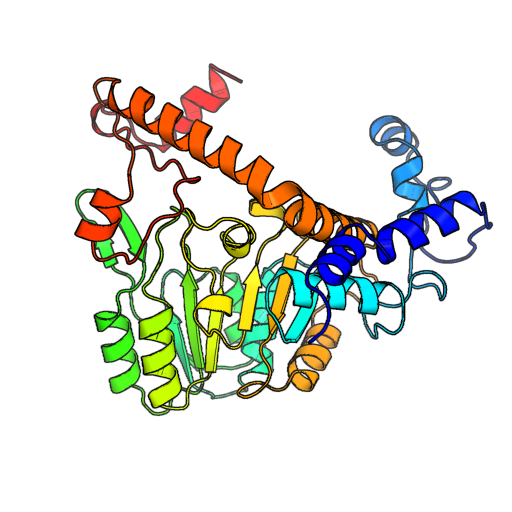.56 292 LEU A N 1
ATOM 2202 C CA . LEU A 1 292 ? -1.501 9.467 -13.990 1.00 98.56 292 LEU A CA 1
ATOM 2203 C C . LEU A 1 292 ? -1.296 9.518 -15.503 1.00 98.56 292 LEU A C 1
ATOM 2205 O O . LEU A 1 292 ? -0.236 9.100 -15.954 1.00 98.56 292 LEU A O 1
ATOM 2209 N N . ASP A 1 293 ? -2.213 10.095 -16.283 1.00 98.56 293 ASP A N 1
ATOM 2210 C CA . ASP A 1 293 ? -2.000 10.327 -17.720 1.00 98.56 293 ASP A CA 1
ATOM 2211 C C . ASP A 1 293 ? -0.715 11.140 -17.957 1.00 98.56 293 ASP A C 1
ATOM 2213 O O . ASP A 1 293 ? 0.109 10.794 -18.810 1.00 98.56 293 ASP A O 1
ATOM 2217 N N . LYS A 1 294 ? -0.505 12.199 -17.160 1.00 98.56 294 LYS A N 1
ATOM 2218 C CA . LYS A 1 294 ? 0.722 13.003 -17.215 1.00 98.56 294 LYS A CA 1
ATOM 2219 C C . LYS A 1 294 ? 1.947 12.186 -16.798 1.00 98.56 294 LYS A C 1
ATOM 2221 O O . LYS A 1 294 ? 2.956 12.233 -17.499 1.00 98.56 294 LYS A O 1
ATOM 2226 N N . THR A 1 295 ? 1.873 11.451 -15.690 1.00 98.44 295 THR A N 1
ATOM 2227 C CA . THR A 1 295 ? 2.987 10.631 -15.183 1.00 98.44 295 THR A CA 1
ATOM 2228 C C . THR A 1 295 ? 3.395 9.549 -16.179 1.00 98.44 295 THR A C 1
ATOM 2230 O O . THR A 1 295 ? 4.578 9.418 -16.475 1.00 98.44 295 THR A O 1
ATOM 2233 N N . ILE A 1 296 ? 2.433 8.822 -16.749 1.00 98.56 296 ILE A N 1
ATOM 2234 C CA . ILE A 1 296 ? 2.672 7.780 -17.756 1.00 98.56 296 ILE A CA 1
ATOM 2235 C C . ILE A 1 296 ? 3.339 8.384 -18.990 1.00 98.56 296 ILE A C 1
ATOM 2237 O O . ILE A 1 296 ? 4.346 7.857 -19.456 1.00 98.56 296 ILE A O 1
ATOM 2241 N N . LYS A 1 297 ? 2.826 9.516 -19.494 1.00 98.50 297 LYS A N 1
ATOM 2242 C CA . LYS A 1 297 ? 3.433 10.202 -20.639 1.00 98.50 297 LYS A CA 1
ATOM 2243 C C . LYS A 1 297 ? 4.889 10.582 -20.359 1.00 98.50 297 LYS A C 1
ATOM 2245 O O . LYS A 1 297 ? 5.756 10.299 -21.175 1.00 98.50 297 LYS A O 1
ATOM 2250 N N . LEU A 1 298 ? 5.163 11.186 -19.200 1.00 98.62 298 LEU A N 1
ATOM 2251 C CA . LEU A 1 298 ? 6.524 11.565 -18.813 1.00 98.62 298 LEU A CA 1
ATOM 2252 C C . LEU A 1 298 ? 7.446 10.349 -18.670 1.00 98.62 298 LEU A C 1
ATOM 2254 O O . LEU A 1 298 ? 8.594 10.415 -19.103 1.00 98.62 298 LEU A O 1
ATOM 2258 N N . ALA A 1 299 ? 6.957 9.252 -18.088 1.00 98.38 299 ALA A N 1
ATOM 2259 C CA . ALA A 1 299 ? 7.730 8.028 -17.924 1.00 98.38 299 ALA A CA 1
ATOM 2260 C C . ALA A 1 299 ? 8.090 7.397 -19.278 1.00 98.38 299 ALA A C 1
ATOM 2262 O O . ALA A 1 299 ? 9.247 7.049 -19.496 1.00 98.38 299 ALA A O 1
ATOM 2263 N N . GLU A 1 300 ? 7.148 7.317 -20.219 1.00 97.75 300 GLU A N 1
ATOM 2264 C CA . GLU A 1 300 ? 7.415 6.771 -21.557 1.00 97.75 300 GLU A CA 1
ATOM 2265 C C . GLU A 1 300 ? 8.296 7.688 -22.419 1.00 97.75 300 GLU A C 1
ATOM 2267 O O . GLU A 1 300 ? 9.211 7.215 -23.105 1.00 97.75 300 GLU A O 1
ATOM 2272 N N . ASP A 1 301 ? 8.099 9.006 -22.332 1.00 98.31 301 ASP A N 1
ATOM 2273 C CA . ASP A 1 301 ? 8.982 9.981 -22.979 1.00 98.31 301 ASP A CA 1
ATOM 2274 C C . ASP A 1 301 ? 10.417 9.850 -22.433 1.00 98.31 301 ASP A C 1
ATOM 2276 O O . ASP A 1 301 ? 11.386 9.830 -23.199 1.00 98.31 301 ASP A O 1
ATOM 2280 N N . ALA A 1 302 ? 10.568 9.725 -21.108 1.00 98.38 302 ALA A N 1
ATOM 2281 C CA . ALA A 1 302 ? 11.860 9.508 -20.463 1.00 98.38 302 ALA A CA 1
ATOM 2282 C C . ALA A 1 302 ? 12.481 8.177 -20.894 1.00 98.38 302 ALA A C 1
ATOM 2284 O O . ALA A 1 302 ? 13.649 8.147 -21.275 1.00 98.38 302 ALA A O 1
ATOM 2285 N N . ARG A 1 303 ? 11.705 7.090 -20.912 1.00 97.81 303 ARG A N 1
ATOM 2286 C CA . ARG A 1 303 ? 12.158 5.764 -21.348 1.00 97.81 303 ARG A CA 1
ATOM 2287 C C . ARG A 1 303 ? 12.712 5.783 -22.763 1.00 97.81 303 ARG A C 1
ATOM 2289 O O . ARG A 1 303 ? 13.792 5.244 -23.000 1.00 97.81 303 ARG A O 1
ATOM 2296 N N . THR A 1 304 ? 11.996 6.429 -23.680 1.00 97.38 304 THR A N 1
ATOM 2297 C CA . THR A 1 304 ? 12.409 6.572 -25.081 1.00 97.38 304 THR A CA 1
ATOM 2298 C C . THR A 1 304 ? 13.738 7.316 -25.181 1.00 97.38 304 THR A C 1
ATOM 2300 O O . THR A 1 304 ? 14.657 6.855 -25.855 1.00 97.38 304 THR A O 1
ATOM 2303 N N . LYS A 1 305 ? 13.881 8.431 -24.454 1.00 98.19 305 LYS A N 1
ATOM 2304 C CA . LYS A 1 305 ? 15.123 9.217 -24.435 1.00 98.19 305 LYS A CA 1
ATOM 2305 C C . LYS A 1 305 ? 16.285 8.462 -23.793 1.00 98.19 305 LYS A C 1
ATOM 2307 O O . LYS A 1 305 ? 17.384 8.505 -24.327 1.00 98.19 305 LYS A O 1
ATOM 2312 N N . ILE A 1 306 ? 16.050 7.740 -22.696 1.00 97.56 306 ILE A N 1
ATOM 2313 C CA . ILE A 1 306 ? 17.075 6.934 -22.018 1.00 97.56 306 ILE A CA 1
ATOM 2314 C C . ILE A 1 306 ? 17.585 5.827 -22.944 1.00 97.56 306 ILE A C 1
ATOM 2316 O O . ILE A 1 306 ? 18.791 5.644 -23.059 1.00 97.56 306 ILE A O 1
ATOM 2320 N N . ARG A 1 307 ? 16.687 5.123 -23.647 1.00 95.88 307 ARG A N 1
ATOM 2321 C CA . ARG A 1 307 ? 17.056 4.073 -24.615 1.00 95.88 307 ARG A CA 1
ATOM 2322 C C . ARG A 1 307 ? 17.870 4.596 -25.804 1.00 95.88 307 ARG A C 1
ATOM 2324 O O . ARG A 1 307 ? 18.566 3.813 -26.439 1.00 95.88 307 ARG A O 1
ATOM 2331 N N . ALA A 1 308 ? 17.783 5.889 -26.114 1.00 97.31 308 ALA A N 1
ATOM 2332 C CA . ALA A 1 308 ? 18.573 6.514 -27.172 1.00 97.31 308 ALA A CA 1
ATOM 2333 C C . ALA A 1 308 ? 20.014 6.853 -26.738 1.00 97.31 308 ALA A C 1
ATOM 2335 O O . ALA A 1 308 ? 20.835 7.188 -27.590 1.00 97.31 308 ALA A O 1
ATOM 2336 N N . ILE A 1 309 ? 20.333 6.782 -25.439 1.00 97.25 309 ILE A N 1
ATOM 2337 C CA . ILE A 1 309 ? 21.671 7.079 -24.916 1.00 97.25 309 ILE A CA 1
ATOM 2338 C C . ILE A 1 309 ? 22.542 5.815 -25.014 1.00 97.25 309 ILE A C 1
ATOM 2340 O O . ILE A 1 309 ? 22.204 4.800 -24.399 1.00 97.25 309 ILE A O 1
ATOM 2344 N N . PRO A 1 310 ? 23.680 5.852 -25.737 1.00 96.31 310 PRO A N 1
ATOM 2345 C CA . PRO A 1 310 ? 24.577 4.705 -25.840 1.00 96.31 310 PRO A CA 1
ATOM 2346 C C . PRO A 1 310 ? 25.026 4.191 -24.468 1.00 96.31 310 PRO A C 1
ATOM 2348 O O . PRO A 1 310 ? 25.436 4.963 -23.604 1.00 96.31 310 PRO A O 1
ATOM 2351 N N . GLY A 1 311 ? 24.954 2.873 -24.278 1.00 94.44 311 GLY A N 1
ATOM 2352 C CA . GLY A 1 311 ? 25.346 2.203 -23.035 1.00 94.44 311 GLY A CA 1
ATOM 2353 C C . GLY A 1 311 ? 24.267 2.165 -21.945 1.00 94.44 311 GLY A C 1
ATOM 2354 O O . GLY A 1 311 ? 24.459 1.477 -20.941 1.00 94.44 311 GLY A O 1
ATOM 2355 N N . LEU A 1 312 ? 23.123 2.828 -22.151 1.00 95.38 312 LEU A N 1
ATOM 2356 C CA . LEU A 1 312 ? 21.952 2.725 -21.283 1.00 95.38 312 LEU A CA 1
ATOM 2357 C C . LEU A 1 312 ? 20.858 1.868 -21.919 1.00 95.38 312 LEU A C 1
ATOM 2359 O O . LEU A 1 312 ? 20.641 1.881 -23.128 1.00 95.38 312 LEU A O 1
ATOM 2363 N N . ALA A 1 313 ? 20.108 1.165 -21.078 1.00 92.50 313 ALA A N 1
ATOM 2364 C CA . ALA A 1 313 ? 18.826 0.593 -21.466 1.00 92.50 313 ALA A CA 1
ATOM 2365 C C . ALA A 1 313 ? 17.791 0.847 -20.373 1.00 92.50 313 ALA A C 1
ATOM 2367 O O . ALA A 1 313 ? 18.123 1.033 -19.205 1.00 92.50 313 ALA A O 1
ATOM 2368 N N . CYS A 1 314 ? 16.517 0.849 -20.750 1.00 93.56 314 CYS A N 1
ATOM 2369 C CA . CYS A 1 314 ? 15.421 0.981 -19.801 1.00 93.56 314 CYS A CA 1
ATOM 2370 C 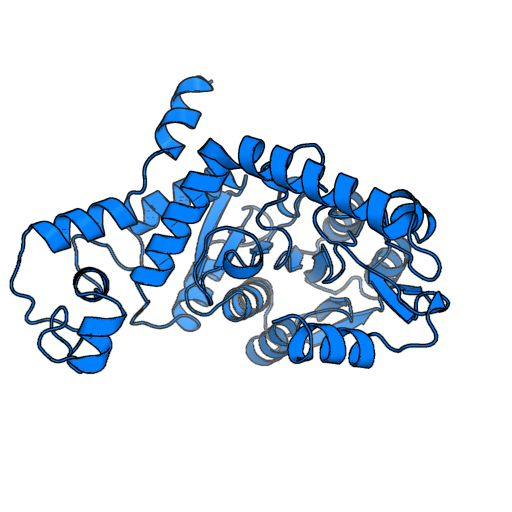C . CYS A 1 314 ? 14.384 -0.105 -20.065 1.00 93.56 314 CYS A C 1
ATOM 2372 O O . CYS A 1 314 ? 13.973 -0.300 -21.212 1.00 93.56 314 CYS A O 1
ATOM 2374 N N . PHE A 1 315 ? 14.000 -0.829 -19.019 1.00 90.19 315 PHE A N 1
ATOM 2375 C CA . PHE A 1 315 ? 13.043 -1.926 -19.095 1.00 90.19 315 PHE A CA 1
ATOM 2376 C C . PHE A 1 315 ? 11.661 -1.410 -19.523 1.00 90.19 315 PHE A C 1
ATOM 2378 O O . PHE A 1 315 ? 11.263 -0.310 -19.125 1.00 90.19 315 PHE A O 1
ATOM 2385 N N . ALA A 1 316 ? 10.956 -2.175 -20.358 1.00 91.06 316 ALA A N 1
ATOM 2386 C CA . ALA A 1 316 ? 9.585 -1.878 -20.765 1.00 91.06 316 ALA A CA 1
ATOM 2387 C C . ALA A 1 316 ? 8.704 -3.130 -20.738 1.00 91.06 316 ALA A C 1
ATOM 2389 O O . ALA A 1 316 ? 9.153 -4.251 -20.478 1.00 91.06 316 ALA A O 1
ATOM 2390 N N . THR A 1 317 ? 7.421 -2.908 -21.005 1.00 91.38 317 THR A N 1
ATOM 2391 C CA . THR A 1 317 ? 6.373 -3.921 -20.932 1.00 91.38 317 THR A CA 1
ATOM 2392 C C . THR A 1 317 ? 6.638 -5.107 -21.860 1.00 91.38 317 THR A C 1
ATOM 2394 O O . THR A 1 317 ? 6.341 -6.238 -21.481 1.00 91.38 317 THR A O 1
ATOM 2397 N N . GLU A 1 318 ? 7.224 -4.901 -23.046 1.00 91.25 318 GLU A N 1
ATOM 2398 C CA . GLU A 1 318 ? 7.548 -6.010 -23.949 1.00 91.25 318 GLU A CA 1
ATOM 2399 C C . GLU A 1 318 ? 8.589 -6.969 -23.356 1.00 91.25 318 GLU A C 1
ATOM 2401 O O . GLU A 1 318 ? 8.406 -8.184 -23.436 1.00 91.25 318 GLU A O 1
ATOM 2406 N N . GLN A 1 319 ? 9.630 -6.448 -22.695 1.00 89.94 319 GLN A N 1
ATOM 2407 C CA . GLN A 1 319 ? 10.633 -7.286 -22.035 1.00 89.94 319 GLN A CA 1
ATOM 2408 C C . GLN A 1 319 ? 10.050 -7.971 -20.797 1.00 89.94 319 GLN A C 1
ATOM 2410 O O . GLN A 1 319 ? 10.330 -9.144 -20.567 1.00 89.94 319 GLN A O 1
ATOM 2415 N N . ALA A 1 320 ? 9.194 -7.283 -20.034 1.00 90.94 320 ALA A N 1
ATOM 2416 C CA . ALA A 1 320 ? 8.510 -7.883 -18.891 1.00 90.94 320 ALA A CA 1
ATOM 2417 C C . ALA A 1 320 ? 7.664 -9.099 -19.311 1.00 90.94 320 ALA A C 1
ATOM 2419 O O . ALA A 1 320 ? 7.762 -10.161 -18.697 1.00 90.94 320 ALA A O 1
ATOM 2420 N N . ARG A 1 321 ? 6.889 -8.972 -20.396 1.00 91.75 321 ARG A N 1
ATOM 2421 C CA . ARG A 1 321 ? 6.068 -10.068 -20.935 1.00 91.75 321 ARG A CA 1
ATOM 2422 C C . ARG A 1 321 ? 6.906 -11.211 -21.492 1.00 91.75 321 ARG A C 1
ATOM 2424 O O . ARG A 1 321 ? 6.588 -12.368 -21.236 1.00 91.75 321 ARG A O 1
ATOM 2431 N N . ALA A 1 322 ? 7.988 -10.902 -22.208 1.00 89.81 322 ALA A N 1
ATOM 2432 C CA . ALA A 1 322 ? 8.926 -11.917 -22.688 1.00 89.81 322 ALA A CA 1
ATOM 2433 C C . ALA A 1 322 ? 9.564 -12.710 -21.532 1.00 89.81 322 ALA A C 1
ATOM 2435 O O . ALA A 1 322 ? 9.815 -13.903 -21.673 1.00 89.81 322 ALA A O 1
ATOM 2436 N N . ALA A 1 323 ? 9.752 -12.070 -20.375 1.00 85.94 323 ALA A N 1
ATOM 2437 C CA . ALA A 1 323 ? 10.262 -12.689 -19.155 1.00 85.94 323 ALA A CA 1
ATOM 2438 C C . ALA A 1 323 ? 9.176 -13.376 -18.293 1.00 85.94 323 ALA A C 1
ATOM 2440 O O . ALA A 1 323 ? 9.424 -13.727 -17.139 1.00 85.94 323 ALA A O 1
ATOM 2441 N N . GLY A 1 324 ? 7.964 -13.563 -18.829 1.00 88.38 324 GLY A N 1
ATOM 2442 C CA . GLY A 1 324 ? 6.872 -14.286 -18.170 1.00 88.38 324 GLY A CA 1
ATOM 2443 C C . GLY A 1 324 ? 6.046 -13.464 -17.176 1.00 88.38 324 GLY A C 1
ATOM 2444 O O . GLY A 1 324 ? 5.249 -14.036 -16.435 1.00 88.38 324 GLY A O 1
ATOM 2445 N N . MET A 1 325 ? 6.215 -12.137 -17.130 1.00 94.25 325 MET A N 1
ATOM 2446 C CA . MET A 1 325 ? 5.379 -11.258 -16.304 1.00 94.25 325 MET A CA 1
ATOM 2447 C C . MET A 1 325 ? 4.071 -10.931 -17.023 1.00 94.25 325 MET A C 1
ATOM 2449 O O . MET A 1 325 ? 4.040 -10.776 -18.244 1.00 94.25 325 MET A O 1
ATOM 2453 N N . ALA A 1 326 ? 2.984 -10.781 -16.267 1.00 95.06 326 ALA A N 1
ATOM 2454 C CA . ALA A 1 326 ? 1.688 -10.450 -16.855 1.00 95.06 326 ALA A CA 1
ATOM 2455 C C . ALA A 1 326 ? 1.670 -9.018 -17.401 1.00 95.06 326 ALA A C 1
ATOM 2457 O O . ALA A 1 326 ? 1.144 -8.756 -18.486 1.00 95.06 326 ALA A O 1
ATOM 2458 N N . ASP A 1 327 ? 2.260 -8.092 -16.644 1.00 95.31 327 ASP A N 1
ATOM 2459 C CA . ASP A 1 327 ? 2.326 -6.684 -17.012 1.00 95.31 327 ASP A CA 1
ATOM 2460 C C . ASP A 1 327 ? 3.454 -5.947 -16.275 1.00 95.31 327 ASP A C 1
ATOM 2462 O O . ASP A 1 327 ? 4.159 -6.529 -15.441 1.00 95.31 327 ASP A O 1
ATOM 2466 N N . MET A 1 328 ? 3.608 -4.656 -16.573 1.00 95.75 328 MET A N 1
ATOM 2467 C CA . MET A 1 328 ? 4.551 -3.769 -15.897 1.00 95.75 328 MET A CA 1
ATOM 2468 C C . MET A 1 328 ? 3.908 -2.417 -15.576 1.00 95.75 328 MET A C 1
ATOM 2470 O O . MET A 1 328 ? 3.273 -1.803 -16.431 1.00 95.75 328 MET A O 1
ATOM 2474 N N . ASP A 1 329 ? 4.123 -1.921 -14.361 1.00 97.50 329 ASP A N 1
ATOM 2475 C CA . ASP A 1 329 ? 3.878 -0.527 -14.006 1.00 97.50 329 ASP A CA 1
ATOM 2476 C C . ASP A 1 329 ? 4.866 0.367 -14.765 1.00 97.50 329 ASP A C 1
ATOM 2478 O O . ASP A 1 329 ? 6.026 0.539 -14.387 1.00 97.50 329 ASP A O 1
ATOM 2482 N N . VAL A 1 330 ? 4.378 0.949 -15.858 1.00 96.88 330 VAL A N 1
ATOM 2483 C CA . VAL A 1 330 ? 5.134 1.851 -16.731 1.00 96.88 330 VAL A CA 1
ATOM 2484 C C . VAL A 1 330 ? 5.628 3.114 -16.026 1.00 96.88 330 VAL A C 1
ATOM 2486 O O . VAL A 1 330 ? 6.570 3.748 -16.496 1.00 96.88 330 VAL A O 1
ATOM 2489 N N . THR A 1 331 ? 5.066 3.486 -14.874 1.00 97.19 331 THR A N 1
ATOM 2490 C CA . THR A 1 331 ? 5.568 4.639 -14.115 1.00 97.19 331 THR A CA 1
ATOM 2491 C C . THR A 1 331 ? 6.912 4.349 -13.435 1.00 97.19 331 THR A C 1
ATOM 2493 O O . THR A 1 331 ? 7.602 5.278 -13.008 1.00 97.19 331 THR A O 1
ATOM 2496 N N . LYS A 1 332 ? 7.340 3.079 -13.384 1.00 96.06 332 LYS A N 1
ATOM 2497 C CA . LYS A 1 332 ? 8.664 2.669 -12.908 1.00 96.06 332 LYS A CA 1
ATOM 2498 C C . LYS A 1 332 ? 9.686 2.661 -14.043 1.00 96.06 332 LYS A C 1
ATOM 2500 O O . LYS A 1 332 ? 9.549 1.973 -15.053 1.00 96.06 332 LYS A O 1
ATOM 2505 N N . LEU A 1 333 ? 10.760 3.428 -13.859 1.00 95.69 333 LEU A N 1
ATOM 2506 C CA . LEU A 1 333 ? 11.915 3.439 -14.755 1.00 95.69 333 LEU A CA 1
ATOM 2507 C C . LEU A 1 333 ? 13.012 2.538 -14.186 1.00 95.69 333 LEU A C 1
ATOM 2509 O O . LEU A 1 333 ? 13.788 2.953 -13.329 1.00 95.69 333 LEU A O 1
ATOM 2513 N N . THR A 1 334 ? 13.092 1.306 -14.682 1.00 93.00 334 THR A N 1
ATOM 2514 C CA . THR A 1 334 ? 14.200 0.394 -14.369 1.00 93.00 334 THR A CA 1
ATOM 2515 C C . THR A 1 334 ? 15.284 0.571 -15.426 1.00 93.00 334 THR A C 1
ATOM 2517 O O . THR A 1 334 ? 15.095 0.185 -16.580 1.00 93.00 334 THR A O 1
ATOM 2520 N N . ILE A 1 335 ? 16.395 1.209 -15.056 1.00 93.88 335 ILE A N 1
ATOM 2521 C CA . ILE A 1 335 ? 17.484 1.581 -15.970 1.00 93.88 335 ILE A CA 1
ATOM 2522 C C . ILE A 1 335 ? 18.682 0.662 -15.728 1.00 93.88 335 ILE A C 1
ATOM 2524 O O . ILE A 1 335 ? 19.146 0.524 -14.598 1.00 93.88 335 ILE A O 1
ATOM 2528 N N . THR A 1 336 ? 19.203 0.053 -16.791 1.00 91.31 336 THR A N 1
ATOM 2529 C CA . THR A 1 336 ? 20.484 -0.658 -16.770 1.00 91.31 336 THR A CA 1
ATOM 2530 C C . THR A 1 336 ? 21.589 0.249 -17.291 1.00 91.31 336 THR A C 1
ATOM 2532 O O . THR A 1 336 ? 21.439 0.927 -18.308 1.00 91.31 336 THR A O 1
ATOM 2535 N N . VAL A 1 337 ? 22.702 0.245 -16.563 1.00 93.62 337 VAL A N 1
ATOM 2536 C CA . VAL A 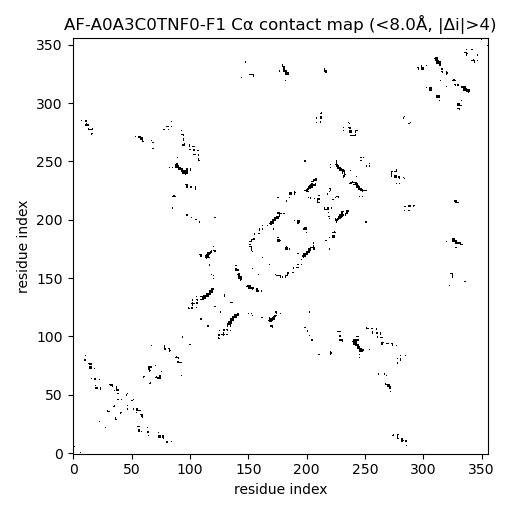1 337 ? 23.910 1.045 -16.826 1.00 93.62 337 VAL A CA 1
ATOM 2537 C C . VAL A 1 337 ? 25.105 0.165 -17.200 1.00 93.62 337 VAL A C 1
ATOM 2539 O O . VAL A 1 337 ? 26.228 0.643 -17.318 1.00 93.62 337 VAL A O 1
ATOM 2542 N N . SER A 1 338 ? 24.870 -1.137 -17.384 1.00 88.44 338 SER A N 1
ATOM 2543 C CA . SER A 1 338 ? 25.913 -2.133 -17.662 1.00 88.44 338 SER A CA 1
ATOM 2544 C C . SER A 1 338 ? 26.740 -1.804 -18.909 1.00 88.44 338 SER A C 1
ATOM 2546 O O . SER A 1 338 ? 27.951 -2.014 -18.909 1.00 88.44 338 SER A O 1
ATOM 2548 N N . GLY A 1 339 ? 26.122 -1.212 -19.935 1.00 92.44 339 GLY A N 1
ATOM 2549 C CA . GLY A 1 339 ? 26.805 -0.779 -21.155 1.00 92.44 339 GLY A CA 1
ATOM 2550 C C . GLY A 1 339 ? 27.759 0.406 -20.966 1.00 92.44 339 GLY A C 1
ATOM 2551 O O . GLY A 1 339 ? 28.547 0.683 -21.864 1.00 92.44 339 GLY A O 1
ATOM 2552 N N . LEU A 1 340 ? 27.729 1.080 -19.811 1.00 94.19 340 LEU A N 1
ATOM 2553 C CA . LEU A 1 340 ? 28.694 2.121 -19.439 1.00 94.19 340 LEU A CA 1
ATOM 2554 C C . LEU A 1 340 ? 29.934 1.565 -18.721 1.00 94.19 340 LEU A C 1
ATOM 2556 O O . LEU A 1 340 ? 30.850 2.322 -18.417 1.00 94.19 340 LEU A O 1
ATOM 2560 N N . GLY A 1 341 ? 29.959 0.268 -18.392 1.00 94.06 341 GLY A N 1
ATOM 2561 C CA . GLY A 1 341 ? 31.019 -0.321 -17.566 1.00 94.06 341 GLY A CA 1
ATOM 2562 C C . GLY A 1 341 ? 30.983 0.119 -16.096 1.00 94.06 341 GLY A C 1
ATOM 2563 O O . GLY A 1 341 ? 31.949 -0.100 -15.368 1.00 94.06 341 GLY A O 1
ATOM 2564 N N . LEU A 1 342 ? 29.879 0.728 -15.649 1.00 93.44 342 LEU A N 1
ATOM 2565 C CA . LEU A 1 342 ? 29.660 1.162 -14.270 1.00 93.44 342 LEU A CA 1
ATOM 2566 C C . LEU A 1 342 ? 28.623 0.272 -13.581 1.00 93.44 342 LEU A C 1
ATOM 2568 O O . LEU A 1 342 ? 27.691 -0.237 -14.204 1.00 93.44 342 LEU A O 1
ATOM 2572 N N . SER A 1 343 ? 28.752 0.119 -12.265 1.00 92.56 343 SER A N 1
ATOM 2573 C CA . SER A 1 343 ? 27.696 -0.468 -11.438 1.00 92.56 343 SER A CA 1
ATOM 2574 C C . SER A 1 343 ? 26.588 0.549 -11.146 1.00 92.56 343 SER A C 1
ATOM 2576 O O . SER A 1 343 ? 26.827 1.757 -11.092 1.00 92.56 343 SER A O 1
ATOM 2578 N N . GLY A 1 344 ? 25.376 0.059 -10.863 1.00 91.50 344 GLY A N 1
ATOM 2579 C CA . GLY A 1 344 ? 24.272 0.916 -10.415 1.00 91.50 344 GLY A CA 1
ATOM 2580 C C . GLY A 1 344 ? 24.602 1.710 -9.143 1.00 91.50 344 GLY A C 1
ATOM 2581 O O . GLY A 1 344 ? 24.174 2.853 -9.012 1.00 91.50 344 GLY A O 1
ATOM 2582 N N . TYR A 1 345 ? 25.427 1.153 -8.246 1.00 94.06 345 TYR A N 1
ATOM 2583 C CA . TYR A 1 345 ? 25.905 1.848 -7.045 1.00 94.06 345 TYR A CA 1
ATOM 2584 C C . TYR A 1 345 ? 26.796 3.047 -7.381 1.00 94.06 34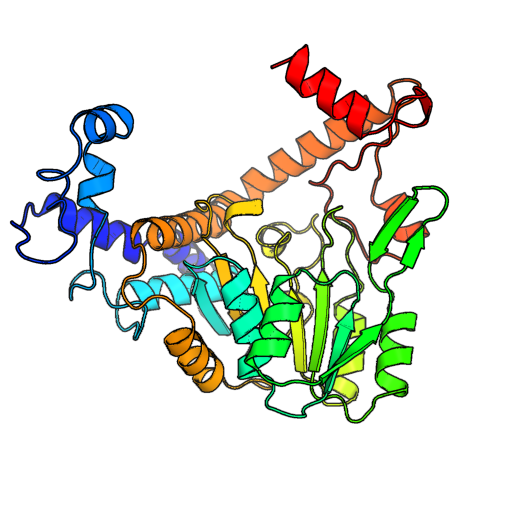5 TYR A C 1
ATOM 2586 O O . TYR A 1 345 ? 26.597 4.124 -6.830 1.00 94.06 345 TYR A O 1
ATOM 2594 N N . GLN A 1 346 ? 27.739 2.880 -8.314 1.00 95.56 346 GLN A N 1
ATOM 2595 C CA . GLN A 1 346 ? 28.604 3.975 -8.763 1.00 95.56 346 GLN A CA 1
ATOM 2596 C C . GLN A 1 346 ? 27.793 5.074 -9.444 1.00 95.56 346 GLN A C 1
ATOM 2598 O O . GLN A 1 346 ? 27.976 6.243 -9.128 1.00 95.56 346 GLN A O 1
ATOM 2603 N N . VAL A 1 347 ? 26.858 4.711 -10.328 1.00 94.81 347 VAL A N 1
ATOM 2604 C CA . VAL A 1 347 ? 25.994 5.702 -10.988 1.00 94.81 347 VAL A CA 1
ATOM 2605 C C . VAL A 1 347 ? 25.125 6.439 -9.969 1.00 94.81 347 VAL A C 1
ATOM 2607 O O . VAL A 1 347 ? 25.039 7.660 -10.026 1.00 94.81 347 VAL A O 1
ATOM 2610 N N . SER A 1 348 ? 24.538 5.738 -8.993 1.00 94.69 348 SER A N 1
ATOM 2611 C CA . SER A 1 348 ? 23.782 6.385 -7.914 1.00 94.69 348 SER A CA 1
ATOM 2612 C C . SER A 1 348 ? 24.645 7.348 -7.098 1.00 94.69 348 SER A C 1
ATOM 2614 O O . SER A 1 348 ? 24.164 8.411 -6.721 1.00 94.69 348 SER A O 1
ATOM 2616 N N . GLN A 1 349 ? 25.902 6.995 -6.820 1.00 95.62 349 GLN A N 1
ATOM 2617 C CA . GLN A 1 349 ? 26.821 7.867 -6.093 1.00 95.62 349 GLN A CA 1
ATOM 2618 C C . GLN A 1 349 ? 27.172 9.121 -6.899 1.00 95.62 349 GLN A C 1
ATOM 2620 O O . GLN A 1 349 ? 27.150 10.212 -6.337 1.00 95.62 349 GLN A O 1
ATOM 2625 N N . ILE A 1 350 ? 27.458 8.971 -8.197 1.00 95.44 350 ILE A N 1
ATOM 2626 C CA . ILE A 1 350 ? 27.738 10.088 -9.111 1.00 95.44 350 ILE A CA 1
ATOM 2627 C C . ILE A 1 350 ? 26.544 11.045 -9.144 1.00 95.44 350 ILE A C 1
ATOM 2629 O O . ILE A 1 350 ? 26.716 12.239 -8.932 1.00 95.44 350 ILE A O 1
ATOM 2633 N N . LEU A 1 351 ? 25.326 10.524 -9.333 1.00 94.50 351 LEU A N 1
ATOM 2634 C CA . LEU A 1 351 ? 24.115 11.350 -9.363 1.00 94.50 351 LEU A CA 1
ATOM 2635 C C . LEU A 1 351 ? 23.925 12.152 -8.066 1.00 94.50 351 LEU A C 1
ATOM 2637 O O . LEU A 1 351 ? 23.648 13.340 -8.142 1.00 94.50 351 LEU A O 1
ATOM 2641 N N . ASN A 1 352 ? 24.144 11.533 -6.904 1.00 93.38 352 ASN A N 1
ATOM 2642 C CA . ASN A 1 352 ? 23.984 12.199 -5.605 1.00 93.38 352 ASN A CA 1
ATOM 2643 C C . ASN A 1 352 ? 25.128 13.166 -5.247 1.00 93.38 352 ASN A C 1
ATOM 2645 O O . ASN A 1 352 ? 24.979 13.977 -4.342 1.00 93.38 352 ASN A O 1
ATOM 2649 N N . THR A 1 353 ? 26.310 13.026 -5.852 1.00 94.19 353 THR A N 1
ATOM 2650 C CA . THR A 1 353 ? 27.489 13.832 -5.472 1.00 94.19 353 THR A CA 1
ATOM 2651 C C . THR A 1 353 ? 27.719 14.982 -6.443 1.00 94.19 353 THR A C 1
ATOM 2653 O O . THR A 1 353 ? 28.084 16.077 -6.022 1.00 94.19 353 THR A O 1
ATOM 2656 N N . ASP A 1 354 ? 27.492 14.738 -7.733 1.00 95.12 354 ASP A N 1
ATOM 2657 C CA . ASP A 1 354 ? 27.911 15.644 -8.801 1.00 95.12 354 ASP A CA 1
ATOM 2658 C C . ASP A 1 354 ? 26.736 16.442 -9.398 1.00 95.12 354 ASP A C 1
ATOM 2660 O O . ASP A 1 354 ? 26.968 17.391 -10.150 1.00 95.12 354 ASP A O 1
ATOM 2664 N N . TYR A 1 355 ? 25.485 16.068 -9.088 1.00 87.31 355 TYR A N 1
ATOM 2665 C CA . TYR A 1 355 ? 24.278 16.614 -9.728 1.00 87.31 355 TYR A CA 1
ATOM 2666 C C . TYR A 1 355 ? 23.131 16.990 -8.760 1.00 87.31 355 TYR A C 1
ATOM 2668 O O . TYR A 1 355 ? 22.031 17.267 -9.246 1.00 87.31 355 TYR A O 1
ATOM 2676 N N . ASP A 1 356 ? 23.379 17.023 -7.443 1.00 56.25 356 ASP A N 1
ATOM 2677 C CA . ASP A 1 356 ? 22.406 17.407 -6.392 1.00 56.25 356 ASP A CA 1
ATOM 2678 C C . ASP A 1 356 ? 22.395 18.916 -6.072 1.00 56.25 356 ASP A C 1
ATOM 2680 O O . ASP A 1 356 ? 23.488 19.523 -5.947 1.00 56.25 356 ASP A O 1
#

Mean predicted aligned error: 4.23 Å

Foldseek 3Di:
DPDPVVLLVLLLDLLQLVLLVVQLVVPDQDPDDDPCRQPVNPDPVVCVVVHSVLSSSQDWADPSNAFLLDRDPSLQSLQVLLCSLQVFPTKHKFQQALLLLLLLLLQQQAAAAAEEEEEPLDDVSVVVSCVVRNYHYDYWYADADPVQRDRAFHELVRLLVVCVVCLRHAAYEGEPPHPQQFGYQLLSSVVSQVVSVHAYEYEPQVPPLQSLEPPHDDDNVSSPHQKYKYGCCVHFQADPSIIMIGGHPDSGDPVSSSVSSSVRGDSGGGSNRSSSSSVRSSCSSNPSHVVVVVLLVVLVVVQVVQCVDQQKHWDAQVVSVVSNTPGGGSSRTDMDNVRVVDDPVVVVVCCVPVPD

Radius of gyration: 21.84 Å; Cα contacts (8 Å, |Δi|>4): 672; chains: 1; bounding box: 60×58×55 Å